Protein AF-A0A6J7EMI6-F1 (afdb_monomer_lite)

Secondary structure (DSSP, 8-state):
--------------B-TTT-PBPPTT--EEEEEETTEEEEEETTTHHHHHHTTPEE---SS-------PPP-------------PPPP------------------SHHHHHHHHHHHHHHSTHHHHHHHHHHHH---EEEEEE-GGG-EEEEEEETTEEEEEEEEEETTEEEEEEEEEES-GGGS-TGGGS--BEE-TTS-EE--

Sequence (206 aa):
MTETRKIRTATETITCQFCHRGLLRGERSDVFHAHGESRLVCELCQPNALRSGWRRDLPAGGPQELPTTPERGGLLDRLRGRTSHPVVTPDPIGPREPRGVRAEPTGPSGRIRTAVEAFNASEHAKTIHSVGHSLGDATVSAVDLESAGVELVAAWDLCWYRWRVEMDHGGVSVFEAGRGYELAELAEEQRSGNLLLDADGNLRAP

Structure (mmCIF, N/CA/C/O backbone):
data_AF-A0A6J7EMI6-F1
#
_entry.id   AF-A0A6J7EMI6-F1
#
loop_
_atom_site.group_PDB
_atom_site.id
_atom_site.type_symbol
_atom_site.label_atom_id
_atom_site.label_alt_id
_atom_site.label_comp_id
_atom_site.label_asym_id
_atom_site.label_entity_id
_atom_site.label_seq_id
_atom_site.pdbx_PDB_ins_code
_atom_site.Cartn_x
_atom_site.Cartn_y
_atom_site.Cartn_z
_atom_site.occupancy
_atom_site.B_iso_or_equiv
_atom_site.auth_seq_id
_atom_site.auth_comp_id
_atom_site.auth_asym_id
_atom_site.auth_atom_id
_atom_site.pdbx_PDB_model_num
ATOM 1 N N . MET A 1 1 ? 26.564 37.891 40.214 1.00 43.91 1 MET A N 1
ATOM 2 C CA . MET A 1 1 ? 26.217 36.471 39.992 1.00 43.91 1 MET A CA 1
ATOM 3 C C . MET A 1 1 ? 24.911 36.462 39.215 1.00 43.91 1 MET A C 1
ATOM 5 O O . MET A 1 1 ? 23.853 36.581 39.812 1.00 43.91 1 MET A O 1
ATOM 9 N N . THR A 1 2 ? 24.987 36.519 37.888 1.00 45.78 2 THR A N 1
ATOM 10 C CA . THR A 1 2 ? 23.818 36.625 37.003 1.00 45.78 2 THR A CA 1
ATOM 11 C C . THR A 1 2 ? 23.329 35.227 36.654 1.00 45.78 2 THR A C 1
ATOM 13 O O . THR A 1 2 ? 24.036 34.446 36.024 1.00 45.78 2 THR A O 1
ATOM 16 N N . GLU A 1 3 ? 22.131 34.900 37.129 1.00 61.88 3 GLU A N 1
ATOM 17 C CA . GLU A 1 3 ? 21.479 33.613 36.920 1.00 61.88 3 GLU A CA 1
ATOM 18 C C . GLU A 1 3 ? 20.934 33.529 35.486 1.00 61.88 3 GLU A C 1
ATOM 20 O O . GLU A 1 3 ? 20.035 34.270 35.084 1.00 61.88 3 GLU A O 1
ATOM 25 N N . THR A 1 4 ? 21.523 32.646 34.680 1.00 64.81 4 THR A N 1
ATOM 26 C CA . THR A 1 4 ? 21.128 32.411 33.288 1.00 64.81 4 THR A CA 1
ATOM 27 C C . THR A 1 4 ? 19.764 31.722 33.235 1.00 64.81 4 THR A C 1
ATOM 29 O O . THR A 1 4 ? 19.636 30.542 33.571 1.00 64.81 4 THR A O 1
ATOM 32 N N . ARG A 1 5 ? 18.737 32.440 32.761 1.00 65.94 5 ARG A N 1
ATOM 33 C CA . ARG A 1 5 ? 17.393 31.902 32.502 1.00 65.94 5 ARG A CA 1
ATOM 34 C C . ARG A 1 5 ? 17.472 30.800 31.440 1.00 65.94 5 ARG A C 1
ATOM 36 O O . ARG A 1 5 ? 17.655 31.072 30.256 1.00 65.94 5 ARG A O 1
ATOM 43 N N . LYS A 1 6 ? 17.335 29.544 31.867 1.00 55.16 6 LYS A N 1
ATOM 44 C CA . LYS A 1 6 ? 17.301 28.375 30.978 1.00 55.16 6 LYS A CA 1
ATOM 45 C C . LYS A 1 6 ? 16.008 28.392 30.160 1.00 55.16 6 LYS A C 1
ATOM 47 O O . LYS A 1 6 ? 14.918 28.288 30.719 1.00 55.16 6 LYS A O 1
ATOM 52 N N . ILE A 1 7 ? 16.128 28.511 28.840 1.00 62.88 7 ILE A N 1
ATOM 53 C CA . ILE A 1 7 ? 15.011 28.335 27.907 1.00 62.88 7 ILE A CA 1
ATOM 54 C C . ILE A 1 7 ? 14.634 26.849 27.935 1.00 62.88 7 ILE A C 1
ATOM 56 O O . ILE A 1 7 ? 15.385 26.000 27.460 1.00 62.88 7 ILE A O 1
ATOM 60 N N . ARG A 1 8 ? 13.495 26.519 28.549 1.00 51.06 8 ARG A N 1
ATOM 61 C CA . ARG A 1 8 ? 12.903 25.178 28.494 1.00 51.06 8 ARG A CA 1
ATOM 62 C C . ARG A 1 8 ? 11.971 25.113 27.289 1.00 51.06 8 ARG A C 1
ATOM 64 O O . ARG A 1 8 ? 10.843 25.588 27.359 1.00 51.06 8 ARG A O 1
ATOM 71 N N . THR A 1 9 ? 12.433 24.516 26.197 1.00 56.00 9 THR A N 1
ATOM 72 C CA . THR A 1 9 ? 11.594 24.208 25.030 1.00 56.00 9 THR A CA 1
ATOM 73 C C . THR A 1 9 ? 10.881 22.874 25.259 1.00 56.00 9 THR A C 1
ATOM 75 O O . THR A 1 9 ? 11.220 21.869 24.644 1.00 56.00 9 THR A O 1
ATOM 78 N N . ALA A 1 10 ? 9.919 22.831 26.180 1.00 55.34 10 ALA A N 1
ATOM 79 C CA . ALA A 1 10 ? 9.016 21.688 26.292 1.00 55.34 10 ALA A CA 1
ATOM 80 C C . ALA A 1 10 ? 7.862 21.911 25.305 1.00 55.34 10 ALA A C 1
ATOM 82 O O . ALA A 1 10 ? 6.982 22.726 25.558 1.00 55.34 10 ALA A O 1
ATOM 83 N N . THR A 1 11 ? 7.911 21.266 24.137 1.00 63.09 11 THR A N 1
ATOM 84 C CA . THR A 1 11 ? 6.739 21.194 23.250 1.00 63.09 11 THR A CA 1
ATOM 85 C C . THR A 1 11 ? 5.962 19.945 23.649 1.00 63.09 11 THR A C 1
ATOM 87 O O . THR A 1 11 ? 6.484 18.839 23.524 1.00 63.09 11 THR A O 1
ATOM 90 N N . GLU A 1 12 ? 4.756 20.117 24.185 1.00 67.62 12 GLU A N 1
ATOM 91 C CA . GLU A 1 12 ? 3.851 19.008 24.488 1.00 67.62 12 GLU A CA 1
ATOM 92 C C . GLU A 1 12 ? 3.463 18.304 23.181 1.00 67.62 12 GLU A C 1
ATOM 94 O O . GLU A 1 12 ? 3.072 18.947 22.205 1.00 67.62 12 GLU A O 1
ATOM 99 N N . THR A 1 13 ? 3.654 16.985 23.125 1.00 75.75 13 THR A N 1
ATOM 100 C CA . THR A 1 13 ? 3.372 16.198 21.919 1.00 75.75 13 THR A CA 1
ATOM 101 C C . THR A 1 13 ? 1.891 15.844 21.898 1.00 75.75 13 THR A C 1
ATOM 103 O O . THR A 1 13 ? 1.447 14.934 22.595 1.00 75.75 13 THR A O 1
ATOM 106 N N . ILE A 1 14 ? 1.114 16.573 21.100 1.00 85.25 14 ILE A N 1
ATOM 107 C CA . ILE A 1 14 ? -0.306 16.280 20.880 1.00 85.25 14 ILE A CA 1
ATOM 108 C C . ILE A 1 14 ? -0.410 15.026 20.010 1.00 85.25 14 ILE A C 1
ATOM 110 O O . ILE A 1 14 ? 0.261 14.935 18.987 1.00 85.25 14 ILE A O 1
ATOM 114 N N . THR A 1 15 ? -1.251 14.065 20.390 1.00 92.06 15 THR A N 1
ATOM 115 C CA . THR A 1 15 ? -1.408 12.791 19.670 1.00 92.06 15 THR A CA 1
ATOM 116 C C . THR A 1 15 ? -2.813 12.665 19.089 1.00 92.06 15 THR A C 1
ATOM 118 O O . THR A 1 15 ? -3.801 12.948 19.767 1.00 92.06 15 THR A O 1
ATOM 121 N N . CYS A 1 16 ? -2.914 12.230 17.832 1.00 90.75 16 CYS A N 1
ATOM 122 C CA . CYS A 1 16 ? -4.190 11.926 17.193 1.00 90.75 16 CYS A CA 1
ATOM 123 C C . CYS A 1 16 ? -4.812 10.687 17.843 1.00 90.75 16 CYS A C 1
ATOM 125 O O . CYS A 1 16 ? -4.198 9.630 17.868 1.00 90.75 16 CYS A O 1
ATOM 127 N N . GLN A 1 17 ? -6.051 10.769 18.309 1.00 93.44 17 GLN A N 1
ATOM 128 C CA . GLN A 1 17 ? -6.731 9.654 18.974 1.00 93.44 17 GLN A CA 1
ATOM 129 C C . GLN A 1 17 ? -7.396 8.667 17.999 1.00 93.44 17 GLN A C 1
ATOM 131 O O . GLN A 1 17 ? -8.032 7.718 18.445 1.00 93.44 17 GLN A O 1
ATOM 136 N N . PHE A 1 18 ? -7.261 8.894 16.686 1.00 90.06 18 PHE A N 1
ATOM 137 C CA . PHE A 1 18 ? -7.719 7.973 15.639 1.00 90.06 18 PHE A CA 1
ATOM 138 C C . PHE A 1 18 ? -6.582 7.090 15.101 1.00 90.06 18 PHE A C 1
ATOM 140 O O . PHE A 1 18 ? -6.771 5.896 14.916 1.00 90.06 18 PHE A O 1
ATOM 147 N N . CYS A 1 19 ? -5.396 7.664 14.853 1.00 90.88 19 CYS A N 1
ATOM 148 C CA . CYS A 1 19 ? -4.230 6.934 14.328 1.00 90.88 19 CYS A CA 1
ATOM 149 C C . CYS A 1 19 ? -3.040 6.852 15.296 1.00 90.88 19 CYS A C 1
ATOM 151 O O . CYS A 1 19 ? -2.002 6.310 14.936 1.00 90.88 19 CYS A O 1
ATOM 153 N N . HIS A 1 20 ? -3.152 7.429 16.495 1.00 92.19 20 HIS A N 1
ATOM 154 C CA . HIS A 1 20 ? -2.127 7.430 17.549 1.00 92.19 20 HIS A CA 1
ATOM 155 C C . HIS A 1 20 ? -0.771 8.056 17.176 1.00 92.19 20 HIS A C 1
ATOM 157 O O . HIS A 1 20 ? 0.190 7.955 17.935 1.00 92.19 20 HIS A O 1
ATOM 163 N N . ARG A 1 21 ? -0.686 8.775 16.051 1.00 90.75 21 ARG A N 1
ATOM 164 C CA . ARG A 1 21 ? 0.511 9.532 15.661 1.00 90.75 21 ARG A CA 1
ATOM 165 C C . ARG A 1 21 ? 0.593 10.867 16.406 1.00 90.75 21 ARG A C 1
ATOM 167 O O . ARG A 1 21 ? -0.419 11.554 16.560 1.00 90.75 21 ARG A O 1
ATOM 174 N N . GLY A 1 22 ? 1.803 11.259 16.808 1.00 89.94 22 GLY A N 1
ATOM 175 C CA . GLY A 1 22 ? 2.089 12.615 17.283 1.00 89.94 22 GLY A CA 1
ATOM 176 C C . GLY A 1 22 ? 1.959 13.638 16.151 1.00 89.94 22 GLY A C 1
ATOM 177 O O . GLY A 1 22 ? 2.494 13.427 15.062 1.00 89.94 22 GLY A O 1
ATOM 178 N N . LEU A 1 23 ? 1.244 14.733 16.397 1.00 87.69 23 LEU A N 1
ATOM 179 C CA . LEU A 1 23 ? 1.071 15.812 15.432 1.00 87.69 23 LEU A CA 1
ATOM 180 C C . LEU A 1 23 ? 2.384 16.567 15.234 1.00 87.69 23 LEU A C 1
ATOM 182 O O . LEU A 1 23 ? 3.061 16.945 16.194 1.00 87.69 23 LEU A O 1
ATOM 186 N N . LEU A 1 24 ? 2.724 16.815 13.972 1.00 86.75 24 LEU A N 1
ATOM 187 C CA . LEU A 1 24 ? 3.886 17.621 13.619 1.00 86.75 24 LEU A CA 1
ATOM 188 C C . LEU A 1 24 ? 3.610 19.111 13.864 1.00 86.75 24 LEU A C 1
ATOM 190 O O . LEU A 1 24 ? 2.465 19.564 13.917 1.00 86.75 24 LEU A O 1
ATOM 194 N N . ARG A 1 25 ? 4.673 19.916 13.984 1.00 82.25 25 ARG A N 1
ATOM 195 C CA . ARG A 1 25 ? 4.518 21.375 14.060 1.00 82.25 25 ARG A CA 1
ATOM 196 C C . ARG A 1 25 ? 3.836 21.890 12.791 1.00 82.25 25 ARG A C 1
ATOM 198 O O . ARG A 1 25 ? 4.368 21.718 11.701 1.00 82.25 25 ARG A O 1
ATOM 205 N N . GLY A 1 26 ? 2.694 22.553 12.961 1.00 83.12 26 GLY A N 1
ATOM 206 C CA . GLY A 1 26 ? 1.886 23.092 11.863 1.00 83.12 26 GLY A CA 1
ATOM 207 C C . GLY A 1 26 ? 0.803 22.144 11.338 1.00 83.12 26 GLY A C 1
ATOM 208 O O . GLY A 1 26 ? -0.027 22.581 10.549 1.00 83.12 26 GLY A O 1
ATOM 209 N N . GLU A 1 27 ? 0.760 20.887 11.792 1.00 88.00 27 GLU A N 1
ATOM 210 C CA . GLU A 1 27 ? -0.336 19.967 11.472 1.00 88.00 27 GLU A CA 1
ATOM 211 C C . GLU A 1 27 ? -1.613 20.365 12.223 1.00 88.00 27 GLU A C 1
ATOM 213 O O . GLU A 1 27 ? -1.579 20.652 13.424 1.00 88.00 27 GLU A O 1
ATOM 218 N N . ARG A 1 28 ? -2.757 20.377 11.529 1.00 85.19 28 ARG A N 1
ATOM 219 C CA . ARG A 1 28 ? -4.037 20.767 12.131 1.00 85.19 28 ARG A CA 1
ATOM 220 C C . ARG A 1 28 ? -4.724 19.575 12.801 1.00 85.19 28 ARG A C 1
ATOM 222 O O . ARG A 1 28 ? -4.777 18.477 12.243 1.00 85.19 28 ARG A O 1
ATOM 229 N N . SER A 1 29 ? -5.299 19.810 13.980 1.00 90.25 29 SER A N 1
ATOM 230 C CA . SER A 1 29 ? -6.234 18.890 14.643 1.00 90.25 29 SER A CA 1
ATOM 231 C C . SER A 1 29 ? -7.592 19.546 14.826 1.00 90.25 29 SER A C 1
ATOM 233 O O . SER A 1 29 ? -7.666 20.739 15.104 1.00 90.25 29 SER A O 1
ATOM 235 N N . ASP A 1 30 ? -8.641 18.734 14.713 1.00 91.12 30 ASP A N 1
ATOM 236 C CA . ASP A 1 30 ? -10.007 19.105 15.077 1.00 91.12 30 ASP A CA 1
ATOM 237 C C . ASP A 1 30 ? -10.519 18.184 16.193 1.00 91.12 30 ASP A C 1
ATOM 239 O O . ASP A 1 30 ? -10.065 17.042 16.340 1.00 91.12 30 ASP A O 1
ATOM 243 N N . VAL A 1 31 ? -11.483 18.675 16.974 1.00 93.44 31 VAL A N 1
ATOM 244 C CA . VAL A 1 31 ? -12.141 17.906 18.034 1.00 93.44 31 VAL A CA 1
ATOM 245 C C . VAL A 1 31 ? -13.304 17.110 17.443 1.00 93.44 31 VAL A C 1
ATOM 247 O O . VAL A 1 31 ? -14.188 17.645 16.771 1.00 93.44 31 VAL A O 1
ATOM 250 N N . PHE A 1 32 ? -13.306 15.811 17.707 1.00 93.31 32 PHE A N 1
ATOM 251 C CA . PHE A 1 32 ? -14.382 14.890 17.372 1.00 93.31 32 PHE A CA 1
ATOM 252 C C . PHE A 1 32 ? -14.951 14.275 18.638 1.00 93.31 32 PHE A C 1
ATOM 254 O O . PHE A 1 32 ? -14.232 14.042 19.600 1.00 93.31 32 PHE A O 1
ATOM 261 N N . HIS A 1 33 ? -16.235 13.957 18.619 1.00 93.19 33 HIS A N 1
ATOM 262 C CA . HIS A 1 33 ? -16.908 13.282 19.707 1.00 93.19 33 HIS A CA 1
ATOM 263 C C . HIS A 1 33 ? -17.184 11.828 19.330 1.00 93.19 33 HIS A C 1
ATOM 265 O O . HIS A 1 33 ? -17.903 11.547 18.363 1.00 93.19 33 HIS A O 1
ATOM 271 N N . ALA A 1 34 ? -16.622 10.912 20.112 1.00 85.94 34 ALA A N 1
ATOM 272 C CA . ALA A 1 34 ? -16.734 9.474 19.930 1.00 85.94 34 ALA A CA 1
ATOM 273 C C . ALA A 1 34 ? -17.011 8.813 21.275 1.00 85.94 34 ALA A C 1
ATOM 275 O O . ALA A 1 34 ? -16.329 9.094 22.253 1.00 85.94 34 ALA A O 1
ATOM 276 N N . HIS A 1 35 ? -18.019 7.943 21.333 1.00 83.94 35 HIS A N 1
ATOM 277 C CA . HIS A 1 35 ? -18.356 7.193 22.551 1.00 83.94 35 HIS A CA 1
ATOM 278 C C . HIS A 1 35 ? -18.588 8.049 23.812 1.00 83.94 35 HIS A C 1
ATOM 280 O O . HIS A 1 35 ? -18.386 7.567 24.919 1.00 83.94 35 HIS A O 1
ATOM 286 N N . GLY A 1 36 ? -19.028 9.303 23.669 1.00 85.25 36 GLY A N 1
ATOM 287 C CA . GLY A 1 36 ? -19.233 10.182 24.829 1.00 85.25 36 GLY A CA 1
ATOM 288 C C . GLY A 1 36 ? -18.031 11.053 25.197 1.00 85.25 36 GLY A C 1
ATOM 289 O O . GLY A 1 36 ? -18.149 11.855 26.115 1.00 85.25 36 GLY A O 1
ATOM 290 N N . GLU A 1 37 ? -16.899 10.914 24.503 1.00 86.94 37 GLU A N 1
ATOM 291 C CA . GLU A 1 37 ? -15.676 11.659 24.797 1.00 86.94 37 GLU A CA 1
ATOM 292 C C . GLU A 1 37 ? -15.202 12.507 23.618 1.00 86.94 37 GLU A C 1
ATOM 294 O O . GLU A 1 37 ? -15.303 12.114 22.451 1.00 86.94 37 GLU A O 1
ATOM 299 N N . SER A 1 38 ? -14.612 13.656 23.951 1.00 87.50 38 SER A N 1
ATOM 300 C CA . SER A 1 38 ? -13.911 14.520 23.005 1.00 87.50 38 SER A CA 1
ATOM 301 C C . SER A 1 38 ? -12.513 13.980 22.714 1.00 87.50 38 SER A C 1
ATOM 303 O O . SER A 1 38 ? -11.710 13.715 23.608 1.00 87.50 38 SER A O 1
ATOM 305 N N . ARG A 1 39 ? -12.218 13.832 21.429 1.00 91.88 39 ARG A N 1
ATOM 306 C CA . ARG A 1 39 ? -11.033 13.183 20.880 1.00 91.88 39 ARG A CA 1
ATOM 307 C C . ARG A 1 39 ? -10.401 14.106 19.841 1.00 91.88 39 ARG A C 1
ATOM 309 O O . ARG A 1 39 ? -11.090 14.614 18.962 1.00 91.88 39 ARG A O 1
ATOM 316 N N . LEU A 1 40 ? -9.090 14.322 19.923 1.00 93.00 40 LEU A N 1
ATOM 317 C CA . LEU A 1 40 ? -8.352 15.109 18.925 1.00 93.00 40 LEU A CA 1
ATOM 318 C C . LEU A 1 40 ? -8.021 14.238 17.714 1.00 93.00 40 LEU A C 1
ATOM 320 O O . LEU A 1 40 ? -7.442 13.163 17.868 1.00 93.00 40 LEU A O 1
ATOM 324 N N . VAL A 1 41 ? -8.362 14.705 16.515 1.00 93.44 41 VAL A N 1
ATOM 325 C CA . VAL A 1 41 ? -8.146 13.974 15.260 1.00 93.44 41 VAL A CA 1
ATOM 326 C C . VAL A 1 41 ? -7.360 14.852 14.292 1.00 93.44 41 VAL A C 1
ATOM 328 O O . VAL A 1 41 ? -7.754 15.986 14.014 1.00 93.44 41 VAL A O 1
ATOM 331 N N . CYS A 1 42 ? -6.242 14.338 13.773 1.00 93.81 42 CYS A N 1
ATOM 332 C CA . CYS A 1 42 ? -5.447 15.051 12.774 1.00 93.81 42 CYS A CA 1
ATOM 333 C C . CYS A 1 42 ? -6.201 15.199 11.449 1.00 93.81 42 CYS A C 1
ATOM 335 O O . CYS A 1 42 ? -7.069 14.384 11.129 1.00 93.81 42 CYS A O 1
ATOM 337 N N . GLU A 1 43 ? -5.840 16.205 10.652 1.00 92.88 43 GLU A N 1
ATOM 338 C CA . GLU A 1 43 ? -6.493 16.515 9.372 1.00 92.88 43 GLU A CA 1
ATOM 339 C C . GLU A 1 43 ? -6.601 15.330 8.402 1.00 92.88 43 GLU A C 1
ATOM 341 O O . GLU A 1 43 ? -7.619 15.181 7.727 1.00 92.88 43 GLU A O 1
ATOM 346 N N . LEU A 1 44 ? -5.622 14.421 8.414 1.00 92.06 44 LEU A N 1
ATOM 347 C CA . LEU A 1 44 ? -5.619 13.217 7.578 1.00 92.06 44 LEU A CA 1
ATOM 348 C C . LEU A 1 44 ? -6.659 12.174 8.018 1.00 92.06 44 LEU A C 1
ATOM 350 O O . LEU A 1 44 ? -7.188 11.431 7.195 1.00 92.06 44 LEU A O 1
ATOM 354 N N . CYS A 1 45 ? -6.971 12.109 9.314 1.00 94.19 45 CYS A N 1
ATOM 355 C CA . CYS A 1 45 ? -7.903 11.124 9.866 1.00 94.19 45 CYS A CA 1
ATOM 356 C C . CYS A 1 45 ? -9.349 11.626 9.928 1.00 94.19 45 CYS A C 1
ATOM 358 O O . CYS A 1 45 ? -10.253 10.829 10.175 1.00 94.19 45 CYS A O 1
ATOM 360 N N . GLN A 1 46 ? -9.603 12.909 9.663 1.00 93.06 46 GLN A N 1
ATOM 361 C CA . GLN A 1 46 ? -10.953 13.476 9.730 1.00 93.06 46 GLN A CA 1
ATOM 362 C C . GLN A 1 46 ? -11.964 12.782 8.800 1.00 93.06 46 GLN A C 1
ATOM 364 O O . GLN A 1 46 ? -13.075 12.506 9.258 1.00 93.06 46 GLN A O 1
ATOM 369 N N . PRO A 1 47 ? -11.635 12.445 7.531 1.00 90.69 47 PRO A N 1
ATOM 370 C CA . PRO A 1 47 ? -12.572 11.728 6.665 1.00 90.69 47 PRO A CA 1
ATOM 371 C C . PRO A 1 47 ? -12.907 10.325 7.189 1.00 90.69 47 PRO A C 1
ATOM 373 O O . PRO A 1 47 ? -14.036 9.864 7.032 1.00 90.69 47 PRO A O 1
ATOM 376 N N . ASN A 1 48 ? -11.944 9.651 7.829 1.00 90.62 48 ASN A N 1
ATOM 377 C CA . ASN A 1 48 ? -12.153 8.334 8.434 1.00 90.62 48 ASN A CA 1
ATOM 378 C C . ASN A 1 48 ? -13.007 8.427 9.705 1.00 90.62 48 ASN A C 1
ATOM 380 O O . ASN A 1 48 ? -13.950 7.655 9.845 1.00 90.62 48 ASN A O 1
ATOM 384 N N . ALA A 1 49 ? -12.736 9.404 10.574 1.00 89.62 49 ALA A N 1
ATOM 385 C CA . ALA A 1 49 ? -13.509 9.639 11.791 1.00 89.62 49 ALA A CA 1
ATOM 386 C C . ALA A 1 49 ? -14.993 9.919 11.485 1.00 89.62 49 ALA A C 1
ATOM 388 O O . ALA A 1 49 ? -15.882 9.375 12.135 1.00 89.62 49 ALA A O 1
ATOM 389 N N . LEU A 1 50 ? -15.286 10.703 10.441 1.00 91.25 50 LEU A N 1
ATOM 390 C CA . LEU A 1 50 ? -16.668 10.924 9.994 1.00 91.25 50 LEU A CA 1
ATOM 391 C C . LEU A 1 50 ? -17.341 9.623 9.529 1.00 91.25 50 LEU A C 1
ATOM 393 O O . LEU A 1 50 ? -18.488 9.366 9.889 1.00 91.25 50 LEU A O 1
ATOM 397 N N . ARG A 1 51 ? -16.630 8.783 8.762 1.00 90.00 51 ARG A N 1
ATOM 398 C CA . ARG A 1 51 ? -17.149 7.482 8.306 1.00 90.00 51 ARG A CA 1
ATOM 399 C C . ARG A 1 51 ? -17.401 6.507 9.452 1.00 90.00 51 ARG A C 1
ATOM 401 O O . ARG A 1 51 ? -18.359 5.747 9.383 1.00 90.00 51 ARG A O 1
ATOM 408 N N . SER A 1 52 ? -16.595 6.551 10.513 1.00 86.12 52 SER A N 1
ATOM 409 C CA . SER A 1 52 ? -16.801 5.745 11.723 1.00 86.12 52 SER A CA 1
ATOM 410 C C . SER A 1 52 ? -17.888 6.303 12.650 1.00 86.12 52 SER A C 1
ATOM 412 O O . SER A 1 52 ? -18.028 5.844 13.782 1.00 86.12 52 SER A O 1
ATOM 414 N N . GLY A 1 53 ? -18.639 7.317 12.207 1.00 89.94 53 GLY A N 1
ATOM 415 C CA . GLY A 1 53 ? -19.735 7.912 12.966 1.00 89.94 53 GLY A CA 1
ATOM 416 C C . GLY A 1 53 ? -19.290 8.872 14.070 1.00 89.94 53 GLY A C 1
ATOM 417 O O . GLY A 1 53 ? -20.114 9.270 14.895 1.00 89.94 53 GLY A O 1
ATOM 418 N N . TRP A 1 54 ? -18.014 9.269 14.108 1.00 93.94 54 TRP A N 1
ATOM 419 C CA . TRP A 1 54 ? -17.568 10.305 15.035 1.00 93.94 54 TRP A CA 1
ATOM 420 C C . TRP A 1 54 ? -18.099 11.651 14.551 1.00 93.94 54 TRP A C 1
ATOM 422 O O . TRP A 1 54 ? -18.017 11.986 13.367 1.00 93.94 54 TRP A O 1
ATOM 432 N N . ARG A 1 55 ? -18.637 12.452 15.471 1.00 90.94 55 ARG A N 1
ATOM 433 C CA . ARG A 1 55 ? -19.197 13.763 15.124 1.00 90.94 55 ARG A CA 1
ATOM 434 C C . ARG A 1 55 ? -18.148 14.838 15.330 1.00 90.94 55 ARG A C 1
ATOM 436 O O . ARG A 1 55 ? -17.576 14.917 16.409 1.00 90.94 55 ARG A O 1
ATOM 443 N N . ARG A 1 56 ? -17.901 15.665 14.315 1.00 87.38 56 ARG A N 1
ATOM 444 C CA . ARG A 1 56 ? -17.039 16.841 14.468 1.00 87.38 56 ARG A CA 1
ATOM 445 C C . ARG A 1 56 ? -17.747 17.841 15.372 1.00 87.38 56 ARG A C 1
ATOM 447 O O . ARG A 1 56 ? -18.884 18.211 15.077 1.00 87.38 56 ARG A O 1
ATOM 454 N N . ASP A 1 57 ? -17.077 18.272 16.431 1.00 79.19 57 ASP A N 1
ATOM 455 C CA . ASP A 1 57 ? -17.549 19.410 17.205 1.00 79.19 57 ASP A CA 1
ATOM 456 C C . ASP A 1 57 ? -17.155 20.662 16.417 1.00 79.19 57 ASP A C 1
ATOM 458 O O . ASP A 1 57 ? -16.001 21.090 16.414 1.00 79.19 57 ASP A O 1
ATOM 462 N N . LEU A 1 58 ? -18.080 21.160 15.596 1.00 59.28 58 LEU A N 1
ATOM 463 C CA . LEU A 1 58 ? -17.880 22.438 14.927 1.00 59.28 58 LEU A CA 1
ATOM 464 C C . LEU A 1 58 ? -17.937 23.504 16.023 1.00 59.28 58 LEU A C 1
ATOM 466 O O . LEU A 1 58 ? -18.978 23.603 16.678 1.00 59.28 58 LEU A O 1
ATOM 470 N N . PRO A 1 59 ? -16.878 24.308 16.235 1.00 53.66 59 PRO A N 1
ATOM 471 C CA . PRO A 1 59 ? -16.989 25.433 17.146 1.00 53.66 59 PRO A CA 1
ATOM 472 C C . PRO A 1 59 ? -18.171 26.286 16.681 1.00 53.66 59 PRO A C 1
ATOM 474 O O . PRO A 1 59 ? -18.295 26.610 15.496 1.00 53.66 59 PRO A O 1
ATOM 477 N N . ALA A 1 60 ? -19.083 26.576 17.605 1.00 39.50 60 ALA A N 1
ATOM 478 C CA . ALA A 1 60 ? -20.271 27.358 17.327 1.00 39.50 60 ALA A CA 1
ATOM 479 C C . ALA A 1 60 ? -19.874 28.775 16.867 1.00 39.50 60 ALA A C 1
ATOM 481 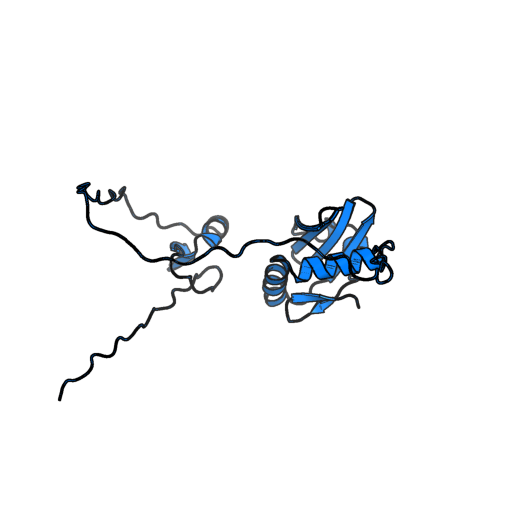O O . ALA A 1 60 ? -19.658 29.654 17.689 1.00 39.50 60 ALA A O 1
ATOM 482 N N . GLY A 1 61 ? -19.800 28.980 15.549 1.00 41.75 61 GLY A N 1
ATOM 483 C CA . GLY A 1 61 ? -19.846 30.282 14.882 1.00 41.75 61 GLY A CA 1
ATOM 484 C C . GLY A 1 61 ? -18.568 31.133 14.887 1.00 41.75 61 GLY A C 1
ATOM 485 O O . GLY A 1 61 ? -17.983 31.425 15.923 1.00 41.75 61 GLY A O 1
ATOM 486 N N . GLY A 1 62 ? -18.230 31.640 13.695 1.00 34.84 62 GLY A N 1
ATOM 487 C CA . GLY A 1 62 ? -17.474 32.882 13.514 1.00 34.84 62 GLY A CA 1
ATOM 488 C C . GLY A 1 62 ? -16.298 32.785 12.535 1.00 34.84 62 GLY A C 1
ATOM 489 O O . GLY A 1 62 ? -15.323 32.102 12.845 1.00 34.84 62 GLY A O 1
ATOM 490 N N . PRO A 1 63 ? -16.321 33.484 11.381 1.00 38.22 63 PRO A N 1
ATOM 491 C CA . PRO A 1 63 ? -15.091 33.776 10.656 1.00 38.22 63 PRO A CA 1
ATOM 492 C C . PRO A 1 63 ? -14.213 34.670 11.539 1.00 38.22 63 PRO A C 1
ATOM 494 O O . PRO A 1 63 ? -14.608 35.774 11.901 1.00 38.22 63 PRO A O 1
ATOM 497 N N . GLN A 1 64 ? -13.032 34.182 11.909 1.00 45.28 64 GLN A N 1
ATOM 498 C CA . GLN A 1 64 ? -12.008 35.007 12.543 1.00 45.28 64 GLN A CA 1
ATOM 499 C C . GLN A 1 64 ? -11.371 35.861 11.444 1.00 45.28 64 GLN A C 1
ATOM 501 O O . GLN A 1 64 ? -10.660 35.346 10.578 1.00 45.28 64 GLN A O 1
ATOM 506 N N . GLU A 1 65 ? -11.691 37.155 11.456 1.00 41.78 65 GLU A N 1
ATOM 507 C CA . GLU A 1 65 ? -11.037 38.188 10.659 1.00 41.78 65 GLU A CA 1
ATOM 508 C C . GLU A 1 65 ? -9.5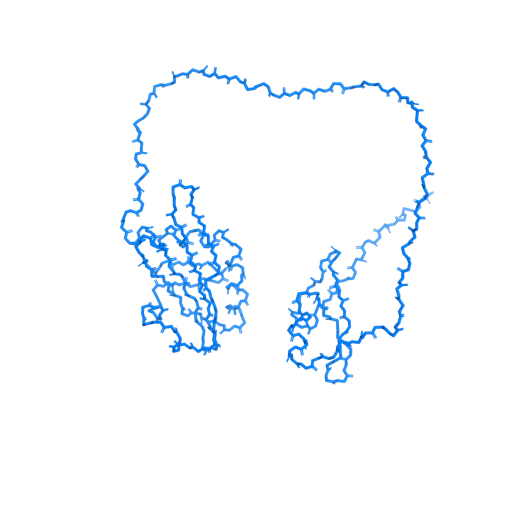13 38.080 10.797 1.00 41.78 65 GLU A C 1
ATOM 510 O O . GLU A 1 65 ? -8.950 38.075 11.894 1.00 41.78 65 GLU A O 1
ATOM 515 N N . LEU A 1 66 ? -8.841 37.972 9.652 1.00 45.47 66 LEU A N 1
ATOM 516 C CA . LEU A 1 66 ? -7.393 38.084 9.545 1.00 45.47 66 LEU A CA 1
ATOM 517 C C . LEU A 1 66 ? -6.955 39.463 10.065 1.00 45.47 66 LEU A C 1
ATOM 519 O O . LEU A 1 66 ? -7.510 40.470 9.619 1.00 45.47 66 LEU A O 1
ATOM 523 N N . PRO A 1 67 ? -5.925 39.561 10.925 1.00 37.31 67 PRO A N 1
ATOM 524 C CA . PRO A 1 67 ? -5.304 40.842 11.208 1.00 37.31 67 PRO A CA 1
ATOM 525 C C . PRO A 1 67 ? -4.638 41.351 9.925 1.00 37.31 67 PRO A C 1
ATOM 527 O O . PRO A 1 67 ? -3.651 40.787 9.453 1.00 37.31 67 PRO A O 1
ATOM 530 N N . THR A 1 68 ? -5.182 42.424 9.358 1.00 46.09 68 THR A N 1
ATOM 531 C CA . THR A 1 68 ? -4.524 43.224 8.325 1.00 46.09 68 THR A CA 1
ATOM 532 C C . THR A 1 68 ? -3.279 43.867 8.927 1.00 46.09 68 THR A C 1
ATOM 534 O O . THR A 1 68 ? -3.385 44.716 9.816 1.00 46.09 68 THR A O 1
ATOM 537 N N . THR A 1 69 ? -2.093 43.491 8.460 1.00 44.31 69 THR A N 1
ATOM 538 C CA . THR A 1 69 ? -0.873 44.250 8.741 1.00 44.31 69 THR A CA 1
ATOM 539 C C . THR A 1 69 ? -0.703 45.373 7.710 1.00 44.31 69 THR A C 1
ATOM 541 O O . THR A 1 69 ? -0.999 45.175 6.531 1.00 44.31 69 THR A O 1
ATOM 544 N N . PRO A 1 70 ? -0.277 46.576 8.138 1.00 40.84 70 PRO A N 1
ATOM 545 C CA . PRO A 1 70 ? -0.279 47.766 7.298 1.00 40.84 70 PRO A CA 1
ATOM 546 C C . PRO A 1 70 ? 0.934 47.845 6.370 1.00 40.84 70 PRO A C 1
ATOM 548 O O . PRO A 1 70 ? 2.061 47.507 6.736 1.00 40.84 70 PRO A O 1
ATOM 551 N N . GLU A 1 71 ? 0.690 48.409 5.192 1.00 47.44 71 GLU A N 1
ATOM 552 C CA . GLU A 1 71 ? 1.704 48.895 4.266 1.00 47.44 71 GLU A CA 1
ATOM 553 C C . GLU A 1 71 ? 2.326 50.203 4.774 1.00 47.44 71 GLU A C 1
ATOM 555 O O . GLU A 1 71 ? 1.599 51.157 5.054 1.00 47.44 71 GLU A O 1
ATOM 560 N N . ARG A 1 72 ? 3.665 50.286 4.817 1.00 42.47 72 ARG A N 1
ATOM 561 C CA . ARG A 1 72 ? 4.442 51.531 4.649 1.00 42.47 72 ARG A CA 1
ATOM 562 C C . ARG A 1 72 ? 5.835 51.215 4.097 1.00 42.47 72 ARG A C 1
ATOM 564 O O . ARG A 1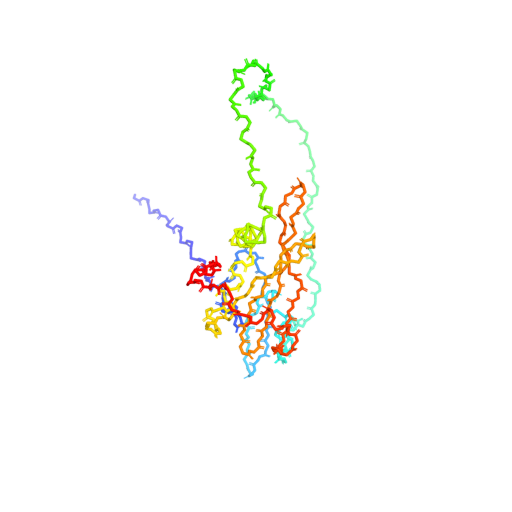 72 ? 6.559 50.407 4.668 1.00 42.47 72 ARG A O 1
ATOM 571 N N . GLY A 1 73 ? 6.190 51.865 2.987 1.00 39.75 73 GLY A N 1
ATOM 572 C CA . GLY A 1 73 ? 7.489 51.758 2.318 1.00 39.75 73 GLY A CA 1
ATOM 573 C C . GLY A 1 73 ? 8.542 52.790 2.753 1.00 39.75 73 GLY A C 1
ATOM 574 O O . GLY A 1 73 ? 8.318 53.581 3.667 1.00 39.75 73 GLY A O 1
ATOM 575 N N . GLY A 1 74 ? 9.672 52.783 2.029 1.00 40.19 74 GLY A N 1
ATOM 576 C CA . GLY A 1 74 ? 10.770 53.769 2.075 1.00 40.19 74 GLY A CA 1
ATOM 577 C C . GLY A 1 74 ? 12.150 53.092 1.970 1.00 40.19 74 GLY A C 1
ATOM 578 O O . GLY A 1 74 ? 12.602 52.503 2.939 1.00 40.19 74 GLY A O 1
ATOM 579 N N . LEU A 1 75 ? 12.708 52.877 0.771 1.00 47.53 75 LEU A N 1
ATOM 580 C CA . LEU A 1 75 ? 13.651 53.728 0.012 1.00 47.53 75 LEU A CA 1
ATOM 581 C C . LEU A 1 75 ? 15.044 53.924 0.672 1.00 47.53 75 LEU A C 1
ATOM 583 O O . LEU A 1 75 ? 15.186 54.719 1.590 1.00 47.53 75 LEU A O 1
ATOM 587 N N . LEU A 1 76 ? 16.053 53.266 0.068 1.00 49.28 76 LEU A N 1
ATOM 588 C CA . LEU A 1 76 ? 17.517 53.484 0.133 1.00 49.28 76 LEU A CA 1
ATOM 589 C C . LEU A 1 76 ? 18.248 53.167 1.456 1.00 49.28 76 LEU A C 1
ATOM 591 O O . LEU A 1 76 ? 18.091 53.903 2.416 1.00 49.28 76 LEU A O 1
ATOM 595 N N . ASP A 1 77 ? 19.165 52.181 1.444 1.00 40.25 77 ASP A N 1
ATOM 596 C CA . ASP A 1 77 ? 20.612 52.429 1.658 1.00 40.25 77 ASP A CA 1
ATOM 597 C C . ASP A 1 77 ? 21.487 51.160 1.433 1.00 40.25 77 ASP A C 1
ATOM 599 O O . ASP A 1 77 ? 21.429 50.203 2.195 1.00 40.25 77 ASP A O 1
ATOM 603 N N . ARG A 1 78 ? 22.325 51.208 0.382 1.00 55.12 78 ARG A N 1
ATOM 604 C CA . ARG A 1 78 ? 23.708 50.666 0.250 1.00 55.12 78 ARG A CA 1
ATOM 605 C C . ARG A 1 78 ? 23.964 49.143 0.373 1.00 55.12 78 ARG A C 1
ATOM 607 O O . ARG A 1 78 ? 23.805 48.531 1.412 1.00 55.12 78 ARG A O 1
ATOM 614 N N . LEU A 1 79 ? 24.321 48.453 -0.720 1.00 52.66 79 LEU A N 1
ATOM 615 C CA . LEU A 1 79 ? 25.636 48.343 -1.405 1.00 52.66 79 LEU A CA 1
ATOM 616 C C . LEU A 1 79 ? 26.646 47.344 -0.786 1.00 52.66 79 LEU A C 1
ATOM 618 O O . LEU A 1 79 ? 27.274 47.622 0.226 1.00 52.66 79 LEU A O 1
ATOM 622 N N . ARG A 1 80 ? 26.934 46.320 -1.612 1.00 44.50 80 ARG A N 1
ATOM 623 C CA . ARG A 1 80 ? 28.176 45.528 -1.800 1.00 44.50 80 ARG A CA 1
ATOM 624 C C . ARG A 1 80 ? 28.437 44.300 -0.919 1.00 44.50 80 ARG A C 1
ATOM 626 O O . ARG A 1 80 ? 28.744 44.399 0.258 1.00 44.50 80 ARG A O 1
ATOM 633 N N . GLY A 1 81 ? 28.572 43.166 -1.613 1.00 33.53 81 GLY A N 1
ATOM 634 C CA . GLY A 1 81 ? 29.391 42.027 -1.197 1.00 33.53 81 GLY A CA 1
ATOM 635 C C . GLY A 1 81 ? 29.291 40.867 -2.188 1.00 33.53 81 GLY A C 1
ATOM 636 O O . GLY A 1 81 ? 28.279 40.186 -2.220 1.00 33.53 81 GLY A O 1
ATOM 637 N N . ARG A 1 82 ? 30.330 40.685 -3.016 1.00 40.09 82 ARG A N 1
ATOM 638 C CA . ARG A 1 82 ? 30.563 39.570 -3.971 1.00 40.09 82 ARG A CA 1
ATOM 639 C C . ARG A 1 82 ? 30.324 38.204 -3.300 1.00 40.09 82 ARG A C 1
ATOM 641 O O . ARG A 1 82 ? 30.530 38.092 -2.096 1.00 40.09 82 ARG A O 1
ATOM 648 N N . THR A 1 83 ? 29.970 37.128 -4.011 1.00 41.50 83 THR A N 1
ATOM 649 C CA . THR A 1 83 ? 30.921 36.139 -4.598 1.00 41.50 83 THR A CA 1
ATOM 650 C C . THR A 1 83 ? 30.064 35.010 -5.220 1.00 41.50 83 THR A C 1
ATOM 652 O O . THR A 1 83 ? 29.262 34.416 -4.515 1.00 41.50 83 THR A O 1
ATOM 655 N N . SER A 1 84 ? 29.968 34.937 -6.553 1.00 35.22 84 SER A N 1
ATOM 656 C CA . SER A 1 84 ? 30.580 33.942 -7.471 1.00 35.22 84 SER A CA 1
ATOM 657 C C . SER A 1 84 ? 29.718 32.716 -7.806 1.00 35.22 84 SER A C 1
ATOM 659 O O . SER A 1 84 ? 29.442 31.869 -6.965 1.00 35.22 84 SER A O 1
ATOM 661 N N . HIS A 1 85 ? 29.377 32.612 -9.094 1.00 43.72 85 HIS A N 1
ATOM 662 C CA . HIS A 1 85 ? 28.859 31.421 -9.766 1.00 43.72 85 HIS A CA 1
ATOM 663 C C . HIS A 1 85 ? 30.010 30.454 -10.096 1.00 43.72 85 HIS A C 1
ATOM 665 O O . HIS A 1 85 ? 31.067 30.926 -10.529 1.00 43.72 85 HIS A O 1
ATOM 671 N N . PRO A 1 86 ? 29.827 29.128 -10.002 1.00 38.53 86 PRO A N 1
ATOM 672 C CA . PRO A 1 86 ? 30.698 28.200 -10.702 1.00 38.53 86 PRO A CA 1
ATOM 673 C C . PRO A 1 86 ? 30.365 28.204 -12.201 1.00 38.53 86 PRO A C 1
ATOM 675 O O . PRO A 1 86 ? 29.236 27.952 -12.622 1.00 38.53 86 PRO A O 1
ATOM 678 N N . VAL A 1 87 ? 31.382 28.528 -12.997 1.00 44.59 87 VAL A N 1
ATOM 679 C CA . VAL A 1 87 ? 31.419 28.388 -14.453 1.00 44.59 87 VAL A CA 1
ATOM 680 C C . VAL A 1 87 ? 31.483 26.902 -14.804 1.00 44.59 87 VAL A C 1
ATOM 682 O O . VAL A 1 87 ? 32.395 26.196 -14.379 1.00 44.59 87 VAL A O 1
ATOM 685 N N . VAL A 1 88 ? 30.530 26.451 -15.616 1.00 46.53 88 VAL A N 1
ATOM 686 C CA . VAL A 1 88 ? 30.624 25.202 -16.380 1.00 46.53 88 VAL A CA 1
ATOM 687 C C . VAL A 1 88 ? 31.700 25.388 -17.451 1.00 46.53 88 VAL A C 1
ATOM 689 O O . VAL A 1 88 ? 31.610 26.305 -18.265 1.00 46.53 88 VAL A O 1
ATOM 692 N N . THR A 1 89 ? 32.714 24.527 -17.456 1.00 48.19 89 THR A N 1
ATOM 693 C CA . THR A 1 89 ? 33.663 24.369 -18.571 1.00 48.19 89 THR A CA 1
ATOM 694 C C . THR A 1 89 ? 33.450 22.995 -19.213 1.00 48.19 89 THR A C 1
ATOM 696 O O . THR A 1 89 ? 33.274 22.026 -18.473 1.00 48.19 89 THR A O 1
ATOM 699 N N . PRO A 1 90 ? 33.445 22.880 -20.555 1.00 47.97 90 PRO A N 1
ATOM 700 C CA . PRO A 1 90 ? 33.445 21.592 -21.240 1.00 47.97 90 PRO A CA 1
ATOM 701 C C . PRO A 1 90 ? 34.856 21.106 -21.653 1.00 47.97 90 PRO A C 1
ATOM 703 O O . PRO A 1 90 ? 35.676 21.901 -22.109 1.00 47.97 90 PRO A O 1
ATOM 706 N N . ASP A 1 91 ? 35.015 19.775 -21.551 1.00 44.09 91 ASP A N 1
ATOM 707 C CA . ASP A 1 91 ? 35.943 18.807 -22.192 1.00 44.09 91 ASP A CA 1
ATOM 708 C C . ASP A 1 91 ? 37.448 18.748 -21.816 1.00 44.09 91 ASP A C 1
ATOM 710 O O . ASP A 1 91 ? 38.114 19.776 -21.698 1.00 44.09 91 ASP A O 1
ATOM 714 N N . PRO A 1 92 ? 38.013 17.524 -21.639 1.00 42.66 92 PRO A N 1
ATOM 715 C CA . PRO A 1 92 ? 38.457 16.758 -22.811 1.00 42.66 92 PRO A CA 1
ATOM 716 C C . PRO A 1 92 ? 38.164 15.241 -22.798 1.00 42.66 92 PRO A C 1
ATOM 718 O O . PRO A 1 92 ? 38.299 14.545 -21.792 1.00 42.66 92 PRO A O 1
ATOM 721 N N . ILE A 1 93 ? 37.862 14.740 -23.997 1.00 51.78 93 ILE A N 1
ATOM 722 C CA . ILE A 1 93 ? 37.816 13.349 -24.469 1.00 51.78 93 ILE A CA 1
ATOM 723 C C . ILE A 1 93 ? 38.888 12.469 -23.799 1.00 51.78 93 ILE A C 1
ATOM 725 O O . ILE A 1 93 ? 40.056 12.464 -24.191 1.00 51.78 93 ILE A O 1
ATOM 729 N N . GLY A 1 94 ? 38.459 11.674 -22.817 1.00 42.62 94 GLY A N 1
ATOM 730 C CA . GLY A 1 94 ? 39.215 10.546 -22.276 1.00 42.62 94 GLY A CA 1
ATOM 731 C C . GLY A 1 94 ? 39.039 9.277 -23.128 1.00 42.62 94 GLY A C 1
ATOM 732 O O . GLY A 1 94 ? 38.047 9.155 -23.858 1.00 42.62 94 GLY A O 1
ATOM 733 N N . PRO A 1 95 ? 39.983 8.318 -23.071 1.00 44.44 95 PRO A N 1
ATOM 734 C CA . PRO A 1 95 ? 39.868 7.041 -23.768 1.00 44.44 95 PRO A CA 1
ATOM 735 C C . PRO A 1 95 ? 38.565 6.328 -23.402 1.00 44.44 95 PRO A C 1
ATOM 737 O O . PRO A 1 95 ? 38.266 6.116 -22.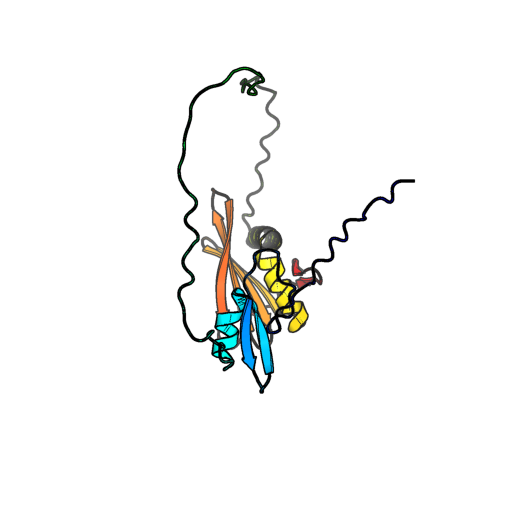231 1.00 44.44 95 PRO A O 1
ATOM 740 N N . ARG A 1 96 ? 37.784 5.972 -24.426 1.00 53.59 96 ARG A N 1
ATOM 741 C CA . ARG A 1 96 ? 36.520 5.241 -24.294 1.00 53.59 96 ARG A CA 1
ATOM 742 C C . ARG A 1 96 ? 36.759 3.888 -23.627 1.00 53.59 96 ARG A C 1
ATOM 744 O O . ARG A 1 96 ? 37.179 2.938 -24.285 1.00 53.59 96 ARG A O 1
ATOM 751 N N . GLU A 1 97 ? 36.430 3.810 -22.346 1.00 47.75 97 GLU A N 1
ATOM 752 C CA . GLU A 1 97 ? 36.162 2.557 -21.648 1.00 47.75 97 GLU A CA 1
ATOM 753 C C . GLU A 1 97 ? 34.989 1.835 -22.340 1.00 47.75 97 GLU A C 1
ATOM 755 O O . GLU A 1 97 ? 34.099 2.490 -22.905 1.00 47.75 97 GLU A O 1
ATOM 760 N N . PRO A 1 98 ? 35.008 0.491 -22.400 1.00 48.16 98 PRO A N 1
ATOM 761 C CA . PRO A 1 98 ? 34.023 -0.275 -23.148 1.00 48.16 98 PRO A CA 1
ATOM 762 C C . PRO A 1 98 ? 32.636 0.092 -22.639 1.00 48.16 98 PRO A C 1
ATOM 764 O O . PRO A 1 98 ? 32.383 0.050 -21.438 1.00 48.16 98 PRO A O 1
ATOM 767 N N . ARG A 1 99 ? 31.746 0.481 -23.560 1.00 54.88 99 ARG A N 1
ATOM 768 C CA . ARG A 1 99 ? 30.340 0.744 -23.257 1.00 54.88 99 ARG A CA 1
ATOM 769 C C . ARG A 1 99 ? 29.791 -0.507 -22.586 1.00 54.88 99 ARG A C 1
ATOM 771 O O . ARG A 1 99 ? 29.483 -1.486 -23.262 1.00 54.88 99 ARG A O 1
ATOM 778 N N . GLY A 1 100 ? 29.712 -0.471 -21.261 1.00 40.41 100 GLY A N 1
ATOM 779 C CA . GLY A 1 100 ? 28.917 -1.403 -20.500 1.00 40.41 100 GLY A CA 1
ATOM 780 C C . GLY A 1 100 ? 27.498 -1.181 -20.973 1.00 40.41 100 GLY A C 1
ATOM 781 O O . GLY A 1 100 ? 26.857 -0.210 -20.579 1.00 40.41 100 GLY A O 1
ATOM 782 N N . VAL A 1 101 ? 27.044 -2.032 -21.890 1.00 48.84 101 VAL A N 1
ATOM 783 C CA . VAL A 1 101 ? 25.625 -2.272 -22.100 1.00 48.84 101 VAL A CA 1
ATOM 784 C C . VAL A 1 101 ? 25.098 -2.558 -20.704 1.00 48.84 101 VAL A C 1
ATOM 786 O O . VAL A 1 101 ? 25.379 -3.614 -20.136 1.00 48.84 101 VAL A O 1
ATOM 789 N N . ARG A 1 102 ? 24.446 -1.562 -20.093 1.00 48.94 102 ARG A N 1
ATOM 790 C CA . ARG A 1 102 ? 23.648 -1.773 -18.893 1.00 48.94 102 ARG A CA 1
ATOM 791 C C . ARG A 1 102 ? 22.654 -2.818 -19.347 1.00 48.94 102 ARG A C 1
ATOM 793 O O . ARG A 1 102 ? 21.830 -2.502 -20.198 1.00 48.94 102 ARG A O 1
ATOM 800 N N . ALA A 1 103 ? 22.853 -4.062 -18.915 1.00 46.47 103 ALA A N 1
ATOM 801 C CA . ALA A 1 103 ? 21.979 -5.152 -19.294 1.00 46.47 103 ALA A CA 1
ATOM 802 C C . ALA A 1 103 ? 20.570 -4.679 -18.957 1.00 46.47 103 ALA A C 1
ATOM 804 O O . ALA A 1 103 ? 20.254 -4.461 -17.784 1.00 46.47 103 ALA A O 1
ATOM 805 N N . GLU A 1 104 ? 19.780 -4.398 -19.992 1.00 56.62 104 GLU A N 1
ATOM 806 C CA . GLU A 1 104 ? 18.370 -4.132 -19.805 1.00 56.62 104 GLU A CA 1
ATOM 807 C C . GLU A 1 104 ? 17.835 -5.336 -19.024 1.00 56.62 104 GLU A C 1
ATOM 809 O O . GLU A 1 104 ? 18.250 -6.468 -19.299 1.00 56.62 104 GLU A O 1
ATOM 814 N N . PRO A 1 105 ? 16.991 -5.145 -18.002 1.00 60.16 105 PRO A N 1
ATOM 815 C CA . PRO A 1 105 ? 16.308 -6.259 -17.368 1.00 60.16 105 PRO A CA 1
ATOM 816 C C . PRO A 1 105 ? 15.334 -6.854 -18.400 1.00 60.16 105 PRO A C 1
ATOM 818 O O . PRO A 1 105 ? 14.149 -6.557 -18.392 1.00 60.16 105 PRO A O 1
ATOM 821 N N . THR A 1 106 ? 15.833 -7.615 -19.378 1.00 64.62 106 THR A N 1
ATOM 822 C CA . THR A 1 106 ? 15.036 -8.025 -20.545 1.00 64.62 106 THR A CA 1
ATOM 823 C C . THR A 1 106 ? 14.142 -9.215 -20.213 1.00 64.62 106 THR A C 1
ATOM 825 O O . THR A 1 106 ? 13.138 -9.438 -20.878 1.00 64.62 106 THR A O 1
ATOM 828 N N . GLY A 1 107 ? 14.501 -9.986 -19.182 1.00 79.75 107 GLY A N 1
ATOM 829 C CA . GLY A 1 107 ? 13.706 -11.113 -18.705 1.00 79.75 107 GLY A CA 1
ATOM 830 C C . GLY A 1 107 ? 12.705 -10.706 -17.615 1.00 79.75 107 GLY A C 1
ATOM 831 O O . GLY A 1 107 ? 13.011 -9.800 -16.832 1.00 79.75 107 GLY A O 1
ATOM 832 N N . PRO A 1 108 ? 11.578 -11.430 -17.476 1.00 82.50 108 PRO A N 1
ATOM 833 C CA . PRO A 1 108 ? 10.568 -11.164 -16.448 1.00 82.50 108 PRO A CA 1
ATOM 834 C C . PRO A 1 108 ? 11.135 -11.053 -15.029 1.00 82.50 108 PRO A C 1
ATOM 836 O O . PRO A 1 108 ? 10.828 -10.120 -14.292 1.00 82.50 108 PRO A O 1
ATOM 839 N N . SER A 1 109 ? 12.065 -11.938 -14.658 1.00 87.06 109 SER A N 1
ATOM 840 C CA . SER A 1 109 ? 12.726 -11.897 -13.345 1.00 87.06 109 SER A CA 1
ATOM 841 C C . SER A 1 109 ? 13.570 -10.633 -13.137 1.00 87.06 109 SER A C 1
ATOM 843 O O . SER A 1 109 ? 13.657 -10.116 -12.024 1.00 87.06 109 SER A O 1
ATOM 845 N N . GLY A 1 110 ? 14.187 -10.113 -14.203 1.00 89.50 110 GLY A N 1
ATOM 846 C CA . GLY A 1 110 ? 14.941 -8.862 -14.158 1.00 89.50 110 GLY A CA 1
ATOM 847 C C . GLY A 1 110 ? 14.023 -7.666 -13.925 1.00 89.50 110 GLY A C 1
ATOM 848 O O . GLY A 1 110 ? 14.324 -6.835 -13.069 1.00 89.50 110 GLY A O 1
ATOM 849 N N . ARG A 1 111 ? 12.890 -7.623 -14.636 1.00 91.19 111 ARG A N 1
ATOM 850 C CA . ARG A 1 111 ? 11.855 -6.593 -14.473 1.00 91.19 111 ARG A CA 1
ATOM 851 C C . ARG A 1 111 ? 11.286 -6.621 -13.059 1.00 91.19 111 ARG A C 1
ATOM 853 O O . ARG A 1 111 ? 11.304 -5.596 -12.388 1.00 91.19 111 ARG A O 1
ATOM 860 N N . ILE A 1 112 ? 10.890 -7.790 -12.552 1.00 93.19 112 ILE A N 1
ATOM 861 C CA . ILE A 1 112 ? 10.382 -7.938 -11.177 1.00 93.19 112 ILE A CA 1
ATOM 862 C C . ILE A 1 112 ? 11.395 -7.424 -10.148 1.00 93.19 112 ILE A C 1
ATOM 864 O O . ILE A 1 112 ? 11.023 -6.662 -9.260 1.00 93.19 112 ILE A O 1
ATOM 868 N N . ARG A 1 113 ? 12.685 -7.757 -10.286 1.00 93.69 113 ARG A N 1
ATOM 869 C CA . ARG A 1 113 ? 13.719 -7.243 -9.376 1.00 93.69 113 ARG A CA 1
ATOM 870 C C . ARG A 1 113 ? 13.817 -5.717 -9.422 1.00 93.69 113 ARG A C 1
ATOM 872 O O . ARG A 1 113 ? 13.824 -5.081 -8.374 1.00 93.69 113 ARG A O 1
ATOM 879 N N . THR A 1 114 ? 13.851 -5.127 -10.616 1.00 93.44 114 THR A N 1
ATOM 880 C CA . THR A 1 114 ? 13.867 -3.665 -10.775 1.00 93.44 114 THR A CA 1
ATOM 881 C C . THR A 1 114 ? 12.604 -3.016 -10.202 1.00 93.44 114 THR A C 1
ATOM 883 O O . THR A 1 114 ? 12.688 -1.949 -9.599 1.00 93.44 114 THR A O 1
ATOM 886 N N . ALA A 1 115 ? 11.446 -3.667 -10.328 1.00 94.81 115 ALA A N 1
ATOM 887 C CA . ALA A 1 115 ? 10.197 -3.184 -9.753 1.00 94.81 115 ALA A CA 1
ATOM 888 C C . ALA A 1 115 ? 10.220 -3.196 -8.224 1.00 94.81 115 ALA A C 1
ATOM 890 O O . ALA A 1 115 ? 9.836 -2.212 -7.599 1.00 94.81 115 ALA A O 1
ATOM 891 N N . VAL A 1 116 ? 10.718 -4.281 -7.629 1.00 96.06 116 VAL A N 1
ATOM 892 C CA . VAL A 1 116 ? 10.903 -4.415 -6.180 1.00 96.06 116 VAL A CA 1
ATOM 893 C C . VAL A 1 116 ? 11.870 -3.355 -5.649 1.00 96.06 116 VAL A C 1
ATOM 895 O O . VAL A 1 116 ? 11.572 -2.700 -4.654 1.00 96.06 116 VAL A O 1
ATOM 898 N N . GLU A 1 117 ? 12.997 -3.127 -6.328 1.00 95.06 117 GLU A N 1
ATOM 899 C CA . GLU A 1 117 ? 13.955 -2.074 -5.964 1.00 95.06 117 GLU A CA 1
ATOM 900 C C . GLU A 1 117 ? 13.311 -0.680 -6.002 1.00 95.06 117 GLU A C 1
ATOM 902 O O . GLU A 1 117 ? 13.455 0.094 -5.053 1.00 95.06 117 GLU A O 1
ATOM 907 N N . ALA A 1 118 ? 12.559 -0.370 -7.063 1.00 94.69 118 ALA A N 1
ATOM 908 C CA . ALA A 1 118 ? 11.854 0.902 -7.188 1.00 94.69 118 ALA A CA 1
ATOM 909 C C . ALA A 1 118 ? 10.755 1.067 -6.127 1.00 94.69 118 ALA A C 1
ATOM 911 O O . ALA A 1 118 ? 10.607 2.145 -5.553 1.00 94.69 118 ALA A O 1
ATOM 912 N N . PHE A 1 119 ? 10.015 -0.001 -5.825 1.00 95.62 119 PHE A N 1
ATOM 913 C CA . PHE A 1 119 ? 8.986 0.002 -4.790 1.00 95.62 119 PHE A CA 1
ATOM 914 C C . PHE A 1 119 ? 9.577 0.244 -3.398 1.00 95.62 119 PHE A C 1
ATOM 916 O O . PHE A 1 119 ? 9.084 1.107 -2.674 1.00 95.62 119 PHE A O 1
ATOM 923 N N . ASN A 1 120 ? 10.664 -0.445 -3.047 1.00 95.56 120 ASN A N 1
ATOM 924 C CA . ASN A 1 120 ? 11.336 -0.283 -1.754 1.00 95.56 120 ASN A CA 1
ATOM 925 C C . ASN A 1 120 ? 11.910 1.131 -1.562 1.00 95.56 120 ASN A C 1
ATOM 927 O O . ASN A 1 120 ? 11.967 1.632 -0.442 1.00 95.56 120 ASN A O 1
ATOM 931 N N . ALA A 1 121 ? 12.310 1.797 -2.650 1.00 92.12 121 ALA A N 1
ATOM 932 C CA . ALA A 1 121 ? 12.757 3.190 -2.624 1.00 92.12 121 ALA A CA 1
ATOM 933 C C . ALA A 1 121 ? 11.602 4.214 -2.590 1.00 92.12 121 ALA A C 1
ATOM 935 O O . ALA A 1 121 ? 11.846 5.403 -2.368 1.00 92.12 121 ALA A O 1
ATOM 936 N N . SER A 1 122 ? 10.361 3.780 -2.826 1.00 90.81 122 SER A N 1
ATOM 937 C CA . SER A 1 122 ? 9.181 4.647 -2.868 1.00 90.81 122 SER A CA 1
ATOM 938 C C . SER A 1 122 ? 8.596 4.915 -1.476 1.00 90.81 122 SER A C 1
ATOM 940 O O . SER A 1 122 ? 8.894 4.238 -0.491 1.00 90.81 122 SER A O 1
ATOM 942 N N . GLU A 1 123 ? 7.693 5.891 -1.384 1.00 87.06 123 GLU A N 1
ATOM 943 C CA . GLU A 1 123 ? 6.950 6.164 -0.148 1.00 87.06 123 GLU A CA 1
ATOM 944 C C . GLU A 1 123 ? 6.005 5.020 0.267 1.00 87.06 123 GLU A C 1
ATOM 946 O O . GLU A 1 123 ? 5.677 4.892 1.450 1.00 87.06 123 GLU A O 1
ATOM 951 N N . HIS A 1 124 ? 5.624 4.146 -0.673 1.00 90.19 124 HIS A N 1
ATOM 952 C CA . HIS A 1 124 ? 4.694 3.040 -0.435 1.00 90.19 124 HIS A CA 1
ATOM 953 C C . HIS A 1 124 ? 5.266 1.957 0.490 1.00 90.19 124 HIS A C 1
ATOM 955 O O . HIS A 1 124 ? 4.496 1.307 1.201 1.00 90.19 124 HIS A O 1
ATOM 961 N N . ALA A 1 125 ? 6.597 1.820 0.567 1.00 89.88 125 ALA A N 1
ATOM 962 C CA . ALA A 1 125 ? 7.267 0.908 1.497 1.00 89.88 125 ALA A CA 1
ATOM 963 C C . ALA A 1 125 ? 6.923 1.225 2.969 1.00 89.88 125 ALA A C 1
ATOM 965 O O . ALA A 1 125 ? 6.706 0.333 3.788 1.00 89.88 125 ALA A O 1
ATOM 966 N N . LYS A 1 126 ? 6.760 2.509 3.320 1.00 85.25 126 LYS A N 1
ATOM 967 C CA . LYS A 1 126 ? 6.316 2.896 4.672 1.00 85.25 126 LYS A CA 1
ATOM 968 C C . LYS A 1 126 ? 4.849 2.566 4.921 1.00 85.25 126 LYS A C 1
ATOM 970 O O . LYS A 1 126 ? 4.481 2.217 6.042 1.00 85.25 126 LYS A O 1
ATOM 975 N N . THR A 1 127 ? 4.006 2.687 3.898 1.00 87.19 127 THR A N 1
ATOM 976 C CA . THR A 1 127 ? 2.583 2.353 4.000 1.00 87.19 127 THR A CA 1
ATOM 977 C C . THR A 1 127 ? 2.404 0.867 4.272 1.00 87.19 127 THR A C 1
ATOM 979 O O . THR A 1 127 ? 1.746 0.508 5.246 1.00 87.19 127 THR A O 1
ATOM 982 N N . ILE A 1 128 ? 3.033 0.008 3.465 1.00 88.75 128 ILE A N 1
ATOM 983 C CA . ILE A 1 128 ? 2.937 -1.446 3.633 1.00 88.75 128 ILE A CA 1
ATOM 984 C C . ILE A 1 128 ? 3.546 -1.896 4.969 1.00 88.75 128 ILE A C 1
ATOM 986 O O . ILE A 1 128 ? 2.936 -2.716 5.649 1.00 88.75 128 ILE A O 1
ATOM 990 N N . HIS A 1 129 ? 4.654 -1.284 5.411 1.00 88.19 129 HIS A N 1
ATOM 991 C CA . HIS A 1 129 ? 5.220 -1.510 6.745 1.00 88.19 129 HIS A CA 1
ATOM 992 C C . HIS A 1 129 ? 4.200 -1.226 7.858 1.00 88.19 129 HIS A C 1
ATOM 994 O O . HIS A 1 129 ? 3.961 -2.062 8.727 1.00 88.19 129 HIS A O 1
ATOM 1000 N N . SER A 1 130 ? 3.559 -0.052 7.823 1.00 86.31 130 SER A N 1
ATOM 1001 C CA . SER A 1 130 ? 2.591 0.351 8.849 1.00 86.31 130 SER A CA 1
ATOM 1002 C C . SER A 1 130 ? 1.360 -0.557 8.890 1.00 86.31 130 SER A C 1
ATOM 1004 O O . SER A 1 130 ? 0.817 -0.803 9.970 1.00 86.31 130 SER A O 1
ATOM 1006 N N . VAL A 1 131 ? 0.894 -1.018 7.726 1.00 88.69 131 VAL A N 1
ATOM 1007 C CA . VAL A 1 131 ? -0.243 -1.940 7.630 1.00 88.69 131 VAL A CA 1
ATOM 1008 C C . VAL A 1 131 ? 0.164 -3.327 8.126 1.00 88.69 131 VAL A C 1
ATOM 1010 O O . VAL A 1 131 ? -0.526 -3.879 8.981 1.00 88.69 131 VAL A O 1
ATOM 1013 N N . GLY A 1 132 ? 1.316 -3.841 7.686 1.00 87.50 132 GLY A N 1
ATOM 1014 C CA . GLY A 1 132 ? 1.861 -5.132 8.117 1.00 87.50 132 GLY A CA 1
ATOM 1015 C C . GLY A 1 132 ? 2.102 -5.203 9.622 1.00 87.50 132 GLY A C 1
ATOM 1016 O O . GLY A 1 132 ? 1.745 -6.185 10.259 1.00 87.50 132 GLY A O 1
ATOM 1017 N N . HIS A 1 133 ? 2.567 -4.117 10.243 1.00 85.19 133 HIS A N 1
ATOM 1018 C CA . HIS A 1 133 ? 2.693 -4.055 11.702 1.00 85.19 133 HIS A CA 1
ATOM 1019 C C . HIS A 1 133 ? 1.343 -4.257 12.427 1.00 85.19 133 HIS A C 1
ATOM 1021 O O . HIS A 1 133 ? 1.309 -4.750 13.554 1.00 85.19 133 HIS A O 1
ATOM 1027 N N . SER A 1 134 ? 0.222 -3.853 11.822 1.00 87.69 134 SER A N 1
ATOM 1028 C CA . SER A 1 134 ? -1.106 -3.927 12.452 1.00 87.69 134 SER A CA 1
ATOM 1029 C C . SER A 1 134 ? -1.872 -5.205 12.103 1.00 87.69 134 SER A C 1
ATOM 1031 O O . SER A 1 134 ? -2.647 -5.687 12.925 1.00 87.69 134 SER A O 1
ATOM 1033 N N . LEU A 1 135 ? -1.683 -5.727 10.888 1.00 89.19 135 LEU A N 1
ATOM 1034 C CA . LEU A 1 135 ? -2.420 -6.876 10.351 1.00 89.19 135 LEU A CA 1
ATOM 1035 C C . LEU A 1 135 ? -1.600 -8.175 10.317 1.00 89.19 135 LEU A C 1
ATOM 1037 O O . LEU A 1 135 ? -2.162 -9.229 10.036 1.00 89.19 135 LEU A O 1
ATOM 1041 N N . GLY A 1 136 ? -0.306 -8.118 10.631 1.00 89.38 136 GLY A N 1
ATOM 1042 C CA . GLY A 1 136 ? 0.598 -9.263 10.586 1.00 89.38 136 GLY A CA 1
ATOM 1043 C C . GLY A 1 136 ? 1.141 -9.534 9.184 1.00 89.38 136 GLY A C 1
ATOM 1044 O O . GLY A 1 136 ? 1.308 -8.619 8.368 1.00 89.38 136 GLY A O 1
ATOM 1045 N N . ASP A 1 137 ? 1.436 -10.806 8.923 1.00 89.44 137 ASP A N 1
ATOM 1046 C CA . ASP A 1 137 ? 2.088 -11.247 7.694 1.00 89.44 137 ASP A CA 1
ATOM 1047 C C . ASP A 1 137 ? 1.190 -11.032 6.472 1.00 89.44 137 ASP A C 1
ATOM 1049 O O . ASP A 1 137 ? 0.010 -11.388 6.460 1.00 89.44 137 ASP A O 1
ATOM 1053 N N . ALA A 1 138 ? 1.771 -10.451 5.426 1.00 93.56 138 ALA A N 1
ATOM 1054 C CA . ALA A 1 138 ? 1.108 -10.254 4.148 1.00 93.56 138 ALA A CA 1
ATOM 1055 C C . ALA A 1 138 ? 1.514 -11.356 3.167 1.00 93.56 138 ALA A C 1
ATOM 1057 O O . ALA A 1 138 ? 2.691 -11.707 3.065 1.00 93.56 138 ALA A O 1
ATOM 1058 N N . THR A 1 139 ? 0.566 -11.820 2.358 1.00 95.12 139 THR A N 1
ATOM 1059 C CA . THR A 1 139 ? 0.895 -12.515 1.111 1.00 95.12 139 THR A CA 1
ATOM 1060 C C . THR A 1 139 ? 1.270 -11.461 0.078 1.00 95.12 139 THR A C 1
ATOM 1062 O O . THR A 1 139 ? 0.427 -10.645 -0.301 1.00 95.12 139 THR A O 1
ATOM 1065 N N . VAL A 1 140 ? 2.529 -11.451 -0.368 1.00 96.50 140 VAL A N 1
ATOM 1066 C CA . VAL A 1 140 ? 3.013 -10.479 -1.356 1.00 96.50 140 VAL A CA 1
ATOM 1067 C C . VAL A 1 140 ? 3.324 -11.162 -2.676 1.00 96.50 140 VAL A C 1
ATOM 1069 O O . VAL A 1 140 ? 3.965 -12.211 -2.708 1.00 96.50 140 VAL A O 1
ATOM 1072 N N . SER A 1 141 ? 2.888 -10.555 -3.775 1.00 96.81 141 SER A N 1
ATOM 1073 C CA . SER A 1 141 ? 3.185 -11.032 -5.118 1.00 96.81 141 SER A CA 1
ATOM 1074 C C . SER A 1 141 ? 3.664 -9.926 -6.058 1.00 96.81 141 SER A C 1
ATOM 1076 O O . SER A 1 141 ? 3.336 -8.750 -5.893 1.00 96.81 141 SER A O 1
ATOM 1078 N N . ALA A 1 142 ? 4.439 -10.330 -7.062 1.00 96.69 142 ALA A N 1
ATOM 1079 C CA . ALA A 1 142 ? 4.802 -9.541 -8.229 1.00 96.69 142 ALA A CA 1
ATOM 1080 C C . ALA A 1 142 ? 4.459 -10.296 -9.515 1.00 96.69 142 ALA A C 1
ATOM 1082 O O . ALA A 1 142 ? 4.867 -11.449 -9.685 1.00 96.69 142 ALA A O 1
ATOM 1083 N N . VAL A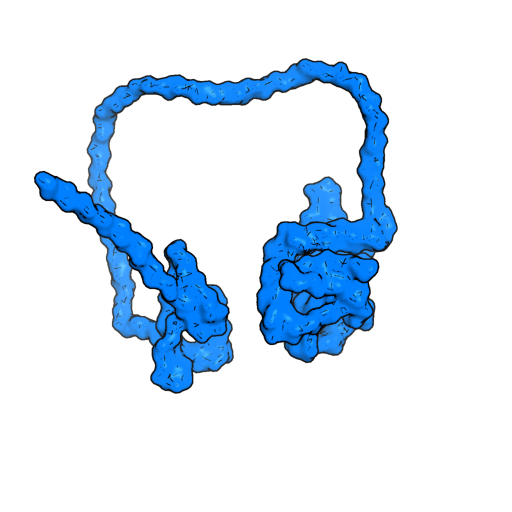 1 143 ? 3.770 -9.628 -10.438 1.00 95.00 143 VAL A N 1
ATOM 1084 C CA . VAL A 1 143 ? 3.401 -10.165 -11.752 1.00 95.00 143 VAL A CA 1
ATOM 1085 C C . VAL A 1 143 ? 3.946 -9.239 -12.836 1.00 95.00 143 VAL A C 1
ATOM 1087 O O . VAL A 1 143 ? 3.652 -8.045 -12.842 1.00 95.00 143 VAL A O 1
ATOM 1090 N N . ASP A 1 144 ? 4.760 -9.770 -13.750 1.00 94.56 144 ASP A N 1
ATOM 1091 C CA . ASP A 1 144 ? 5.209 -9.022 -14.929 1.00 94.56 144 ASP A CA 1
ATOM 1092 C C . ASP A 1 144 ? 4.069 -8.953 -15.952 1.00 94.56 144 ASP A C 1
ATOM 1094 O O . ASP A 1 144 ? 3.568 -9.982 -16.400 1.00 94.56 144 ASP A O 1
ATOM 1098 N N . LEU A 1 145 ? 3.662 -7.737 -16.310 1.00 91.44 145 LEU A N 1
ATOM 1099 C CA . LEU A 1 145 ? 2.622 -7.450 -17.301 1.00 91.44 145 LEU A CA 1
ATOM 1100 C C . LEU A 1 145 ? 3.239 -7.081 -18.660 1.00 91.44 145 LEU A C 1
ATOM 1102 O O . LEU A 1 145 ? 2.673 -6.290 -19.420 1.00 91.44 145 LEU A O 1
ATOM 1106 N N . GLU A 1 146 ? 4.431 -7.609 -18.943 1.00 88.38 146 GLU A N 1
ATOM 1107 C CA . GLU A 1 146 ? 5.199 -7.352 -20.159 1.00 88.38 146 GLU A CA 1
ATOM 1108 C C . GLU A 1 146 ? 5.374 -5.843 -20.400 1.00 88.38 146 GLU A C 1
ATOM 1110 O O . GLU A 1 146 ? 5.951 -5.140 -19.576 1.00 88.38 146 GLU A O 1
ATOM 1115 N N . SER A 1 147 ? 4.866 -5.289 -21.504 1.00 85.81 147 SER A N 1
ATOM 1116 C CA . SER A 1 147 ? 5.009 -3.863 -21.816 1.00 85.81 147 SER A CA 1
ATOM 1117 C C . SER A 1 147 ? 4.284 -2.930 -20.842 1.00 85.81 147 SER A C 1
ATOM 1119 O O . SER A 1 147 ? 4.636 -1.756 -20.778 1.00 85.81 147 SER A O 1
ATOM 1121 N N . ALA A 1 148 ? 3.290 -3.415 -20.089 1.00 88.75 148 ALA A N 1
ATOM 1122 C CA . ALA A 1 148 ? 2.506 -2.586 -19.169 1.00 88.75 148 ALA A CA 1
ATOM 1123 C C . ALA A 1 148 ? 3.188 -2.351 -17.806 1.00 88.75 148 ALA A C 1
ATOM 1125 O O . ALA A 1 148 ? 2.656 -1.617 -16.975 1.00 88.75 148 ALA A O 1
ATOM 1126 N N . GLY A 1 149 ? 4.358 -2.954 -17.571 1.00 93.56 149 GLY A N 1
ATOM 1127 C CA . GLY A 1 149 ? 5.097 -2.818 -16.315 1.00 93.56 149 GLY A CA 1
ATOM 1128 C C . GLY A 1 149 ? 4.998 -4.058 -15.435 1.00 93.56 149 GLY A C 1
ATOM 1129 O O . GLY A 1 149 ? 4.722 -5.149 -15.919 1.00 93.56 149 GLY A O 1
ATOM 1130 N N . VAL A 1 150 ? 5.253 -3.889 -14.142 1.00 96.19 150 VAL A N 1
ATOM 1131 C CA . VAL A 1 150 ? 5.131 -4.945 -13.130 1.00 96.19 150 VAL A CA 1
ATOM 1132 C C . VAL A 1 150 ? 4.083 -4.529 -12.117 1.00 96.19 150 VAL A C 1
ATOM 1134 O O . VAL A 1 150 ? 4.060 -3.386 -11.666 1.00 96.19 150 VAL A O 1
ATOM 1137 N N . GLU A 1 151 ? 3.221 -5.458 -11.740 1.00 97.06 151 GLU A N 1
ATOM 1138 C CA . GLU A 1 151 ? 2.209 -5.238 -10.724 1.00 97.06 151 GLU A CA 1
ATOM 1139 C C . GLU A 1 151 ? 2.607 -5.907 -9.415 1.00 97.06 151 GLU A C 1
ATOM 1141 O O . GLU A 1 151 ? 2.988 -7.074 -9.400 1.00 97.06 151 GLU A O 1
ATOM 1146 N N . LEU A 1 152 ? 2.528 -5.149 -8.326 1.00 97.25 152 LEU A N 1
ATOM 1147 C CA . LEU A 1 152 ? 2.838 -5.594 -6.975 1.00 97.25 152 LEU A CA 1
ATOM 1148 C C . LEU A 1 152 ? 1.550 -5.621 -6.165 1.00 97.25 152 LEU A C 1
ATOM 1150 O O . LEU A 1 152 ? 0.820 -4.628 -6.146 1.00 97.25 152 LEU A O 1
ATOM 1154 N N . VAL A 1 153 ? 1.285 -6.725 -5.477 1.00 97.94 153 VAL A N 1
ATOM 1155 C CA . VAL A 1 153 ? 0.127 -6.864 -4.591 1.00 97.94 153 VAL A CA 1
ATOM 1156 C C . VAL A 1 153 ? 0.593 -7.279 -3.208 1.00 97.94 153 VAL A C 1
ATOM 1158 O O . VAL A 1 153 ? 1.392 -8.199 -3.073 1.00 97.94 153 VAL A O 1
ATOM 1161 N N . ALA A 1 154 ? 0.065 -6.615 -2.184 1.00 96.88 154 ALA A N 1
ATOM 1162 C CA . ALA A 1 154 ? 0.171 -7.045 -0.797 1.00 96.88 154 ALA A CA 1
ATOM 1163 C C . ALA A 1 154 ? -1.229 -7.313 -0.257 1.00 96.88 154 ALA A C 1
ATOM 1165 O O . ALA A 1 154 ? -2.094 -6.434 -0.318 1.00 96.88 154 ALA A O 1
ATOM 1166 N N . ALA A 1 155 ? -1.447 -8.523 0.242 1.00 96.62 155 ALA A N 1
ATOM 1167 C CA . ALA A 1 155 ? -2.751 -9.010 0.649 1.00 96.62 155 ALA A CA 1
ATOM 1168 C C . ALA A 1 155 ? -2.722 -9.564 2.079 1.00 96.62 155 ALA A C 1
ATOM 1170 O O . ALA A 1 155 ? -1.872 -10.383 2.427 1.00 96.62 155 ALA A O 1
ATOM 1171 N N . TRP A 1 156 ? -3.696 -9.133 2.872 1.00 94.88 156 TRP A N 1
ATOM 1172 C CA . TRP A 1 156 ? -4.062 -9.669 4.180 1.00 94.88 156 TRP A CA 1
ATOM 1173 C C . TRP A 1 156 ? -5.475 -10.249 4.100 1.00 94.88 156 TRP A C 1
ATOM 1175 O O . TRP A 1 156 ? -6.221 -9.952 3.168 1.00 94.88 156 TRP A O 1
ATOM 1185 N N . ASP A 1 157 ? -5.893 -10.991 5.123 1.00 92.19 157 ASP A N 1
ATOM 1186 C CA . ASP A 1 157 ? -7.227 -11.610 5.175 1.00 92.19 157 ASP A CA 1
ATOM 1187 C C . ASP A 1 157 ? -8.393 -10.616 4.997 1.00 92.19 157 ASP A C 1
ATOM 1189 O O . ASP A 1 157 ? -9.483 -11.009 4.587 1.00 92.19 157 ASP A O 1
ATOM 1193 N N . LEU A 1 158 ? -8.175 -9.331 5.305 1.00 90.25 158 LEU A N 1
ATOM 1194 C CA . LEU A 1 158 ? -9.212 -8.291 5.326 1.00 90.25 158 LEU A CA 1
ATOM 1195 C C . LEU A 1 158 ? -9.053 -7.206 4.255 1.00 90.25 158 LEU A C 1
ATOM 1197 O O . LEU A 1 158 ? -9.949 -6.375 4.095 1.00 90.25 158 LEU A O 1
ATOM 1201 N N . CYS A 1 159 ? -7.904 -7.131 3.584 1.00 94.88 159 CYS A N 1
ATOM 1202 C CA . CYS A 1 159 ? -7.658 -6.107 2.576 1.00 94.88 159 CYS A CA 1
ATOM 1203 C C . CYS A 1 159 ? -6.486 -6.447 1.667 1.00 94.88 159 CYS A C 1
ATOM 1205 O O . CYS A 1 159 ? -5.603 -7.232 2.005 1.00 94.88 159 CYS A O 1
ATOM 1207 N N . TRP A 1 160 ? -6.451 -5.787 0.518 1.00 97.06 160 TRP A N 1
ATOM 1208 C CA . TRP A 1 160 ? -5.315 -5.838 -0.384 1.00 97.06 160 TRP A CA 1
ATOM 1209 C C . TRP A 1 160 ? -5.002 -4.456 -0.944 1.00 97.06 160 TRP A C 1
ATOM 1211 O O . TRP A 1 160 ? -5.876 -3.596 -1.075 1.00 97.06 160 TRP A O 1
ATOM 1221 N N . TYR A 1 161 ? -3.736 -4.267 -1.295 1.00 96.56 161 TYR A N 1
ATOM 1222 C CA . TYR A 1 161 ? -3.214 -3.085 -1.967 1.00 96.56 161 TYR A CA 1
ATOM 1223 C C . TYR A 1 161 ? -2.472 -3.517 -3.220 1.00 96.56 161 TYR A C 1
ATOM 1225 O O . TYR A 1 161 ? -1.809 -4.554 -3.228 1.00 96.56 161 TYR A O 1
ATOM 1233 N N . ARG A 1 162 ? -2.589 -2.715 -4.274 1.00 97.19 162 ARG A N 1
ATOM 1234 C CA . ARG A 1 162 ? -1.982 -2.975 -5.570 1.00 97.19 162 ARG A CA 1
ATOM 1235 C C . ARG A 1 162 ? -1.258 -1.742 -6.064 1.00 97.19 162 ARG A C 1
ATOM 1237 O O . ARG A 1 162 ? -1.825 -0.650 -6.117 1.00 97.19 162 ARG A O 1
ATOM 1244 N N . TRP A 1 163 ? -0.033 -1.950 -6.506 1.00 97.06 163 TRP A N 1
ATOM 1245 C CA . TRP A 1 163 ? 0.797 -0.933 -7.125 1.00 97.06 163 TRP A CA 1
ATOM 1246 C C . TRP A 1 163 ? 1.216 -1.382 -8.505 1.00 97.06 163 TRP A C 1
ATOM 1248 O O . TRP A 1 163 ? 1.385 -2.573 -8.763 1.00 97.06 163 TRP A O 1
ATOM 1258 N N . ARG A 1 164 ? 1.408 -0.411 -9.387 1.00 96.12 164 ARG A N 1
ATOM 1259 C CA . ARG A 1 164 ? 1.988 -0.644 -10.698 1.00 96.12 164 ARG A CA 1
ATOM 1260 C C . ARG A 1 164 ? 3.314 0.083 -10.791 1.00 96.12 164 ARG A C 1
ATOM 1262 O O . ARG A 1 164 ? 3.435 1.238 -10.381 1.00 96.12 164 ARG A O 1
ATOM 1269 N N . VAL A 1 165 ? 4.299 -0.637 -11.308 1.00 95.88 165 VAL A N 1
ATOM 1270 C CA . VAL A 1 165 ? 5.631 -0.135 -11.594 1.00 95.88 165 VAL A CA 1
ATOM 1271 C C . VAL A 1 165 ? 5.808 -0.081 -13.099 1.00 95.88 165 VAL A C 1
ATOM 1273 O O . VAL A 1 165 ? 5.957 -1.111 -13.759 1.00 95.88 165 VAL A O 1
ATOM 1276 N N . GLU A 1 166 ? 5.782 1.128 -13.641 1.00 94.31 166 GLU A N 1
ATOM 1277 C CA . GLU A 1 166 ? 6.021 1.381 -15.057 1.00 94.31 166 GLU A CA 1
ATOM 1278 C C . GLU A 1 166 ? 7.511 1.648 -15.280 1.00 94.31 166 GLU A C 1
ATOM 1280 O O . GLU A 1 166 ? 8.148 2.391 -14.531 1.00 94.31 166 GLU A O 1
ATOM 1285 N N . MET A 1 167 ? 8.072 0.999 -16.302 1.00 89.88 167 MET A N 1
ATOM 1286 C CA . MET A 1 167 ? 9.476 1.115 -16.692 1.00 89.88 167 MET A CA 1
ATOM 1287 C C . MET A 1 167 ? 9.514 1.622 -18.125 1.00 89.88 167 MET A C 1
ATOM 1289 O O . MET A 1 167 ? 9.249 0.864 -19.060 1.00 89.88 167 MET A O 1
ATOM 1293 N N . ASP A 1 168 ? 9.819 2.901 -18.292 1.00 85.38 168 ASP A N 1
ATOM 1294 C CA . ASP A 1 168 ? 9.975 3.525 -19.596 1.00 85.38 168 ASP A CA 1
ATOM 1295 C C . ASP A 1 168 ? 11.423 3.999 -19.798 1.00 85.38 168 ASP A C 1
ATOM 1297 O O . ASP A 1 168 ? 12.310 3.795 -18.967 1.00 85.38 168 ASP A O 1
ATOM 1301 N N . HIS A 1 169 ? 11.692 4.621 -20.944 1.00 76.56 169 HIS A N 1
ATOM 1302 C CA . HIS A 1 169 ? 13.025 5.146 -21.248 1.00 76.56 169 HIS A CA 1
ATOM 1303 C C . HIS A 1 169 ? 13.415 6.334 -20.346 1.00 76.56 169 HIS A C 1
ATOM 1305 O O . HIS A 1 169 ? 14.598 6.657 -20.241 1.00 76.56 169 HIS A O 1
ATOM 1311 N N . GLY A 1 170 ? 12.434 7.002 -19.733 1.00 78.38 170 GLY A N 1
ATOM 1312 C CA . GLY A 1 170 ? 12.600 8.141 -18.833 1.00 78.38 170 GLY A CA 1
ATOM 1313 C C . GLY A 1 170 ? 12.848 7.746 -17.375 1.00 78.38 170 GLY A C 1
ATOM 1314 O O . GLY A 1 170 ? 13.355 8.569 -16.613 1.00 78.38 170 GLY A O 1
ATOM 1315 N N . GLY A 1 171 ? 12.560 6.501 -16.989 1.00 86.38 171 GLY A N 1
ATOM 1316 C CA . GLY A 1 171 ? 12.865 5.965 -15.669 1.00 86.38 171 GLY A CA 1
ATOM 1317 C C . GLY A 1 171 ? 11.894 4.884 -15.203 1.00 86.38 171 GLY A C 1
ATOM 1318 O O . GLY A 1 171 ? 11.228 4.216 -15.990 1.00 86.38 171 GLY A O 1
ATOM 1319 N N . VAL A 1 172 ? 11.850 4.698 -13.883 1.00 92.06 172 VAL A N 1
ATOM 1320 C CA . VAL A 1 172 ? 10.936 3.764 -13.221 1.00 92.06 172 VAL A CA 1
ATOM 1321 C C . VAL A 1 172 ? 10.019 4.561 -12.305 1.00 92.06 172 VAL A C 1
ATOM 1323 O O . VAL A 1 172 ? 10.504 5.279 -11.430 1.00 92.06 172 VAL A O 1
ATOM 1326 N N . SER A 1 173 ? 8.710 4.432 -12.506 1.00 88.06 173 SER A N 1
ATOM 1327 C CA . SER A 1 173 ? 7.683 5.118 -11.716 1.00 88.06 173 SER A CA 1
ATOM 1328 C C . SER A 1 173 ? 6.809 4.103 -10.992 1.00 88.06 173 SER A C 1
ATOM 1330 O O . SER A 1 173 ? 6.452 3.076 -11.563 1.00 88.06 173 SER A O 1
ATOM 1332 N N . VAL A 1 174 ? 6.449 4.397 -9.742 1.00 93.81 174 VAL A N 1
ATOM 1333 C CA . VAL A 1 174 ? 5.581 3.554 -8.909 1.00 93.81 174 VAL A CA 1
ATOM 1334 C C . VAL A 1 174 ? 4.337 4.350 -8.542 1.00 93.81 174 VAL A C 1
ATOM 1336 O O . VAL A 1 174 ? 4.453 5.494 -8.108 1.00 93.81 174 VAL A O 1
ATOM 1339 N N . PHE A 1 175 ? 3.157 3.758 -8.702 1.00 89.06 175 PHE A N 1
ATOM 1340 C CA . PHE A 1 175 ? 1.899 4.371 -8.281 1.00 89.06 175 PHE A CA 1
ATOM 1341 C C . PHE A 1 175 ? 0.904 3.332 -7.762 1.00 89.06 175 PHE A C 1
ATOM 1343 O O . PHE A 1 175 ? 0.931 2.161 -8.145 1.00 89.06 175 PHE A O 1
ATOM 1350 N N . GLU A 1 176 ? 0.003 3.767 -6.880 1.00 92.19 176 GLU A N 1
ATOM 1351 C CA . GLU A 1 176 ? -1.109 2.947 -6.396 1.00 92.19 176 GLU A CA 1
ATOM 1352 C C . GLU A 1 176 ? -2.116 2.720 -7.534 1.00 92.19 176 GLU A C 1
ATOM 1354 O O . GLU A 1 176 ? -2.682 3.662 -8.088 1.00 92.19 176 GLU A O 1
ATOM 1359 N N . ALA A 1 177 ? -2.329 1.455 -7.887 1.00 93.19 177 ALA A N 1
ATOM 1360 C CA . ALA A 1 177 ? -3.228 1.020 -8.954 1.00 93.19 177 ALA A CA 1
ATOM 1361 C C . ALA A 1 177 ? -4.567 0.481 -8.417 1.00 93.19 177 ALA A C 1
ATOM 1363 O O . ALA A 1 177 ? -5.478 0.167 -9.190 1.00 93.19 177 ALA A O 1
ATOM 1364 N N . GLY A 1 178 ? -4.700 0.325 -7.100 1.00 92.88 178 GLY A N 1
ATOM 1365 C CA . GLY A 1 178 ? -5.961 -0.015 -6.457 1.00 92.88 178 GLY A CA 1
ATOM 1366 C C . GLY A 1 178 ? -5.796 -0.580 -5.055 1.00 92.88 178 GLY A C 1
ATOM 1367 O O . GLY A 1 178 ? -4.695 -0.884 -4.603 1.00 92.88 178 GLY A O 1
ATOM 1368 N N . ARG A 1 179 ? -6.933 -0.753 -4.389 1.00 96.44 179 ARG A N 1
ATOM 1369 C CA . ARG A 1 179 ? -7.065 -1.437 -3.104 1.00 96.44 179 ARG A CA 1
ATOM 1370 C C . ARG A 1 179 ? -8.474 -1.999 -2.973 1.00 96.44 179 ARG A C 1
ATOM 1372 O O . ARG A 1 179 ? -9.396 -1.456 -3.588 1.00 96.44 179 ARG A O 1
ATOM 1379 N N . GLY A 1 180 ? -8.639 -3.006 -2.133 1.00 94.81 180 GLY A N 1
ATOM 1380 C CA . GLY A 1 180 ? -9.932 -3.632 -1.881 1.00 94.81 180 GLY A CA 1
ATOM 1381 C C . GLY A 1 180 ? -9.959 -4.389 -0.563 1.00 94.81 180 GLY A C 1
ATOM 1382 O O . GLY A 1 180 ? -9.016 -4.314 0.232 1.00 94.81 180 GLY A O 1
ATOM 1383 N N . TYR A 1 181 ? -11.072 -5.074 -0.322 1.00 94.88 181 TYR A N 1
ATOM 1384 C CA . TYR A 1 181 ? -11.374 -5.723 0.960 1.00 94.88 181 TYR A CA 1
ATOM 1385 C C . TYR A 1 181 ? -11.663 -7.219 0.819 1.00 94.88 181 TYR A C 1
ATOM 1387 O O . TYR A 1 181 ? -11.778 -7.915 1.823 1.00 94.88 181 TYR A O 1
ATOM 1395 N N . GLU A 1 182 ? -11.748 -7.730 -0.411 1.00 90.88 182 GLU A N 1
ATOM 1396 C CA . GLU A 1 182 ? -12.039 -9.134 -0.677 1.00 90.88 182 GLU A CA 1
ATOM 1397 C C . GLU A 1 182 ? -10.917 -9.756 -1.510 1.00 90.88 182 GLU A C 1
ATOM 1399 O O . GLU A 1 182 ? -10.632 -9.326 -2.625 1.00 90.88 182 GLU A O 1
ATOM 1404 N N . LEU A 1 183 ? -10.295 -10.826 -1.004 1.00 89.94 183 LEU A N 1
ATOM 1405 C CA . LEU A 1 183 ? -9.241 -11.544 -1.737 1.00 89.94 183 LEU A CA 1
ATOM 1406 C C . LEU A 1 183 ? -9.734 -12.158 -3.057 1.00 89.94 183 LEU A C 1
ATOM 1408 O O . LEU A 1 183 ? -8.924 -12.453 -3.931 1.00 89.94 183 LEU A O 1
ATOM 1412 N N . ALA A 1 184 ? -11.046 -12.349 -3.217 1.00 91.44 184 ALA A N 1
ATOM 1413 C CA . ALA A 1 184 ? -11.655 -12.819 -4.460 1.00 91.44 184 ALA A CA 1
ATOM 1414 C C . ALA A 1 184 ? -11.594 -11.781 -5.600 1.00 91.44 184 ALA A C 1
ATOM 1416 O O . ALA A 1 184 ? -11.757 -12.153 -6.759 1.00 91.44 184 ALA A O 1
ATOM 1417 N N . GLU A 1 185 ? -11.332 -10.505 -5.293 1.00 90.75 185 GLU A N 1
ATOM 1418 C CA . GLU A 1 185 ? -11.110 -9.446 -6.292 1.00 90.75 18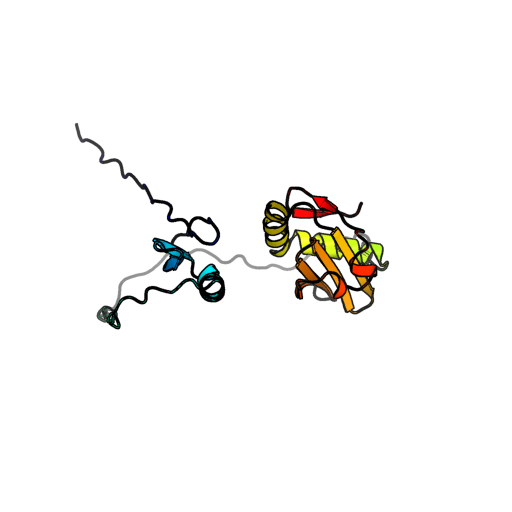5 GLU A CA 1
ATOM 1419 C C . GLU A 1 185 ? -9.743 -9.574 -6.986 1.00 90.75 185 GLU A C 1
ATOM 1421 O O . GLU A 1 185 ? -9.501 -8.920 -8.003 1.00 90.75 185 GLU A O 1
ATOM 1426 N N . LEU A 1 186 ? -8.844 -10.396 -6.433 1.00 94.00 186 LEU A N 1
ATOM 1427 C CA . LEU A 1 186 ? -7.514 -10.650 -6.969 1.00 94.00 186 LEU A CA 1
ATOM 1428 C C . LEU A 1 186 ? -7.507 -11.885 -7.876 1.00 94.00 186 LEU A C 1
ATOM 1430 O O . LEU A 1 186 ? -8.068 -12.937 -7.554 1.00 94.00 186 LEU A O 1
ATOM 1434 N N . ALA A 1 187 ? -6.778 -11.777 -8.983 1.00 92.69 187 ALA A N 1
ATOM 1435 C CA . ALA A 1 187 ? -6.424 -12.905 -9.829 1.00 92.69 187 ALA A CA 1
ATOM 1436 C C . ALA A 1 187 ? -5.612 -13.954 -9.043 1.00 92.69 187 ALA A C 1
ATOM 1438 O O . ALA A 1 187 ? -5.098 -13.703 -7.948 1.00 92.69 187 ALA A O 1
ATOM 1439 N N . GLU A 1 188 ? -5.513 -15.170 -9.571 1.00 89.81 188 GLU A N 1
ATOM 1440 C CA . GLU A 1 188 ? -4.784 -16.256 -8.905 1.00 89.81 188 GLU A CA 1
ATOM 1441 C C . GLU A 1 188 ? -3.282 -15.953 -8.815 1.00 89.81 188 GLU A C 1
ATOM 1443 O O . GLU A 1 188 ? -2.666 -16.122 -7.764 1.00 89.81 188 GLU A O 1
ATOM 1448 N N . GLU A 1 189 ? -2.715 -15.378 -9.871 1.00 89.19 189 GLU A N 1
ATOM 1449 C CA . GLU A 1 189 ? -1.308 -14.996 -9.968 1.00 89.19 189 GLU A CA 1
ATOM 1450 C C . GLU A 1 189 ? -0.937 -13.933 -8.923 1.00 89.19 189 GLU A C 1
ATOM 1452 O O . GLU A 1 189 ? 0.143 -13.979 -8.327 1.00 89.19 189 GLU A O 1
ATOM 1457 N N . GLN A 1 190 ? -1.869 -13.019 -8.634 1.00 92.69 190 GLN A N 1
ATOM 1458 C CA . GLN A 1 190 ? -1.724 -11.969 -7.621 1.00 92.69 190 GLN A CA 1
ATOM 1459 C C . GLN A 1 190 ? -1.780 -12.514 -6.183 1.00 92.69 190 GLN A C 1
ATOM 1461 O O . GLN A 1 190 ? -1.388 -11.822 -5.243 1.00 92.69 190 GLN A O 1
ATOM 1466 N N . ARG A 1 191 ? -2.234 -13.756 -5.990 1.00 92.00 191 ARG A N 1
ATOM 1467 C CA . ARG A 1 191 ? -2.296 -14.436 -4.687 1.00 92.00 191 ARG A CA 1
ATOM 1468 C C . ARG A 1 191 ? -1.181 -15.469 -4.501 1.00 92.00 191 ARG A C 1
ATOM 1470 O O . ARG A 1 191 ? -1.180 -16.189 -3.511 1.00 92.00 191 ARG A O 1
ATOM 1477 N N . SER A 1 192 ? -0.222 -15.525 -5.428 1.00 91.12 192 SER A N 1
ATOM 1478 C CA . SER A 1 192 ? 0.842 -16.537 -5.454 1.00 91.12 192 SER A CA 1
ATOM 1479 C C . SER A 1 192 ? 1.829 -16.480 -4.284 1.00 91.12 192 SER A C 1
ATOM 1481 O O . SER A 1 192 ? 2.467 -17.490 -3.997 1.00 91.12 192 SER A O 1
ATOM 1483 N N . GLY A 1 193 ? 1.984 -15.329 -3.619 1.00 92.56 193 GLY A N 1
ATOM 1484 C CA . GLY A 1 193 ? 2.931 -15.193 -2.506 1.00 92.56 193 GLY A CA 1
ATOM 1485 C C . GLY A 1 193 ? 4.401 -15.329 -2.926 1.00 92.56 193 GLY A C 1
ATOM 1486 O O . GLY A 1 193 ? 5.203 -15.878 -2.176 1.00 92.56 193 GLY A O 1
ATOM 1487 N N . ASN A 1 194 ? 4.761 -14.895 -4.139 1.00 93.88 194 ASN A N 1
ATOM 1488 C CA . ASN A 1 194 ? 6.112 -15.062 -4.689 1.00 93.88 194 ASN A CA 1
ATOM 1489 C C . ASN A 1 194 ? 7.148 -14.038 -4.178 1.00 93.88 194 ASN A C 1
ATOM 1491 O O . ASN A 1 194 ? 8.279 -14.049 -4.662 1.00 93.88 194 ASN A O 1
ATOM 1495 N N . LEU A 1 195 ? 6.784 -13.172 -3.227 1.00 94.81 195 LEU A N 1
ATOM 1496 C CA . LEU A 1 195 ? 7.669 -12.228 -2.544 1.00 94.81 195 LEU A CA 1
ATOM 1497 C C . LEU A 1 195 ? 7.502 -12.319 -1.022 1.00 94.81 195 LEU A C 1
ATOM 1499 O O . LEU A 1 195 ? 6.442 -12.675 -0.510 1.00 94.81 195 LEU A O 1
ATOM 1503 N N . LEU A 1 196 ? 8.548 -11.920 -0.303 1.00 91.62 196 LEU A N 1
ATOM 1504 C CA . LEU A 1 196 ? 8.551 -11.772 1.149 1.00 91.62 196 LEU A CA 1
ATOM 1505 C C . LEU A 1 196 ? 8.500 -10.293 1.533 1.00 91.62 196 LEU A C 1
ATOM 1507 O O . LEU A 1 196 ? 9.199 -9.471 0.936 1.00 91.62 196 LEU A O 1
ATOM 1511 N N . LEU A 1 197 ? 7.713 -9.975 2.561 1.00 90.50 197 LEU A N 1
ATOM 1512 C CA . LEU A 1 197 ? 7.749 -8.691 3.256 1.00 90.50 197 LEU A CA 1
ATOM 1513 C C . LEU A 1 197 ? 8.637 -8.839 4.493 1.00 90.50 197 LEU A C 1
ATOM 1515 O O . LEU A 1 197 ? 8.345 -9.659 5.361 1.00 90.50 197 LEU A O 1
ATOM 1519 N N . ASP A 1 198 ? 9.730 -8.081 4.571 1.00 88.75 198 ASP A N 1
ATOM 1520 C CA . ASP A 1 198 ? 10.580 -8.088 5.761 1.00 88.75 198 ASP A CA 1
ATOM 1521 C C . ASP A 1 198 ? 10.043 -7.181 6.881 1.00 88.75 198 ASP A C 1
ATOM 1523 O O . ASP A 1 198 ? 9.107 -6.399 6.696 1.00 88.75 198 ASP A O 1
ATOM 1527 N N . ALA A 1 199 ? 10.649 -7.288 8.067 1.00 81.50 199 ALA A N 1
ATOM 1528 C CA . ALA A 1 199 ? 10.238 -6.530 9.247 1.00 81.50 199 ALA A CA 1
ATOM 1529 C C . ALA A 1 199 ? 10.362 -5.005 9.071 1.00 81.50 199 ALA A C 1
ATOM 1531 O O . ALA A 1 199 ? 9.657 -4.261 9.746 1.00 81.50 199 ALA A O 1
ATOM 1532 N N . ASP A 1 200 ? 11.213 -4.537 8.155 1.00 81.94 200 ASP A N 1
ATOM 1533 C CA . ASP A 1 200 ? 11.395 -3.119 7.834 1.00 81.94 200 ASP A CA 1
ATOM 1534 C C . ASP A 1 200 ? 10.417 -2.641 6.741 1.00 81.94 200 ASP A C 1
ATOM 1536 O O . ASP A 1 200 ? 10.401 -1.462 6.385 1.00 81.94 200 ASP A O 1
ATOM 1540 N N . GLY A 1 201 ? 9.565 -3.538 6.232 1.00 82.81 201 GLY A N 1
ATOM 1541 C CA . GLY A 1 201 ? 8.585 -3.265 5.186 1.00 82.81 201 GLY A CA 1
ATOM 1542 C C . GLY A 1 201 ? 9.139 -3.290 3.766 1.00 82.81 201 GLY A C 1
ATOM 1543 O O . GLY A 1 201 ? 8.482 -2.787 2.854 1.00 82.81 201 GLY A O 1
ATOM 1544 N N . ASN A 1 202 ? 10.330 -3.855 3.563 1.00 91.94 202 ASN A N 1
ATOM 1545 C CA . ASN A 1 202 ? 10.896 -4.029 2.232 1.00 91.94 202 ASN A CA 1
ATOM 1546 C C . ASN A 1 202 ? 10.464 -5.361 1.630 1.00 91.94 202 ASN A C 1
ATOM 1548 O O . ASN A 1 202 ? 10.411 -6.396 2.298 1.00 91.94 202 ASN A O 1
ATOM 1552 N N . LEU A 1 203 ? 10.230 -5.332 0.324 1.00 93.81 203 LEU A N 1
ATOM 1553 C CA . LEU A 1 203 ? 9.959 -6.513 -0.472 1.00 93.81 203 LEU A CA 1
ATOM 1554 C C . LEU A 1 203 ? 11.262 -7.198 -0.872 1.00 93.81 203 LEU A C 1
ATOM 1556 O O . LEU A 1 203 ? 12.229 -6.546 -1.280 1.00 93.81 203 LEU A O 1
ATOM 1560 N N . ARG A 1 204 ? 11.275 -8.526 -0.795 1.00 91.88 204 ARG A N 1
ATOM 1561 C CA . ARG A 1 204 ? 12.391 -9.366 -1.231 1.00 91.88 204 ARG A CA 1
ATOM 1562 C C . ARG A 1 204 ? 11.866 -10.511 -2.079 1.00 91.88 204 ARG A C 1
ATOM 1564 O O . ARG A 1 204 ? 10.833 -11.094 -1.764 1.00 91.88 204 ARG A O 1
ATOM 1571 N N . ALA A 1 205 ? 12.593 -10.835 -3.143 1.00 78.00 205 ALA A N 1
ATOM 1572 C CA . ALA A 1 205 ? 12.417 -12.136 -3.769 1.00 78.00 205 ALA A CA 1
ATOM 1573 C C . ALA A 1 205 ? 12.855 -13.226 -2.766 1.00 78.00 205 ALA A C 1
ATOM 1575 O O . ALA A 1 205 ? 13.810 -12.975 -2.020 1.00 78.00 205 ALA A O 1
ATOM 1576 N N . PRO A 1 206 ? 12.152 -14.369 -2.708 1.00 58.62 206 PRO A N 1
ATOM 1577 C CA . PRO A 1 206 ? 12.558 -15.516 -1.901 1.00 58.62 206 PRO A CA 1
ATOM 1578 C C . PRO A 1 206 ? 13.926 -16.073 -2.320 1.00 58.62 206 PRO A C 1
ATOM 1580 O O . PRO A 1 206 ? 14.336 -15.871 -3.489 1.00 58.62 206 PRO A O 1
#

pLDDT: mean 77.9, std 20.31, range [33.53, 97.94]

Foldseek 3Di:
DDDDDDDDPDDDFDAFPQLRDTADVPWDWFWWADPNDTTTHTPVCVVVCVVVVIHTPDPPDDDDDDPDDDDDDDDDDDDDDDDDDDDDDDDDDDPDDPPPPPPDLQDPVSLQVQQLVVCCVDPVLVVQLVVCVVQPFWLWAWDQPDQQGIKIKTDGQFKIWIKGWHQDPVGIDIDTPDMDGHPVVDDPRRRPSQWGQDNSSGIDGD

Radius of gyration: 26.93 Å; chains: 1; bounding box: 60×70×64 Å

Organism: NCBI:txid449393